Protein AF-0000000065898688 (afdb_homodimer)

Secondary structure (DSSP, 8-state):
--HHHHHHHHHHHHHHHHHHHHHHHHHHHHH-SSS-HHHHHHHHHHHHHHHHHIIIIIIISTT-HHHIIIIIIIIIHHHS-SHHHHHHHHHHHHTT-HHHHHHHHHHHHHHHHHHHHHHHHHHHHH-/--HHHHHHHHHHHHHHHHHHHHHHHHHHHHH-SSS-HHHHHHHHHHHHHHHHHIIIIIIISTT-HHHIIIIIIIIIHHHS-SHHHHHHHHHHHHTT-HHHHHHHHHHHHHHHHHHHHHHHHHHHHH-

Foldseek 3Di:
DDPLLVVLLAQLQVQQQVLLVVQQVVQCVVVHVPASRSQLVQLQVLLLVLLLCCCCQVPPVVNPSSCCSNHNNRNSVNNHDDVVLVVRLVVCCVVVNVVSSVVSVCCSVVSSVVSSVCSNVVNVVVD/DDPLLVVLLAQLQVQQQVLLVVQQVVQCVVVHDPASRSQLVQLQVLLLVLLQCCCCQVPPVVNPSSCCSNHNNRNSVNNHDDVVLVVRLVVCCVVVNVVSSVVSVCCSVVSSVVSSVCSNVVNVVVD

Sequence (254 aa):
MSVPHLVYVALGGALGAVSRYLIVAWVSNVAGAKFPWGTLAVNLLGSFLLGTAFVYVVEKLHGQPELRSLIMVGFLGALTTFSTFSLEAWSLMQSDQLLQGLAYILMSVILCLFAVSAGIALTRLILMSVPHLVYVALGGALGAVSRYLIVAWVSNVAGAKFPWGTLAVNLLGSFLLGTAFVYVVEKLHGQPELRSLIMVGFLGALTTFSTFSLEAWSLMQSDQLLQGLAYILMSVILCLFAVSAGIALTRLIL

Structure (mmCIF, N/CA/C/O backbone):
data_AF-0000000065898688-model_v1
#
loop_
_entity.id
_entity.type
_entity.pdbx_description
1 polymer 'Fluoride-specific ion channel FluC'
#
loop_
_atom_site.group_PDB
_atom_site.id
_atom_site.type_symbol
_atom_site.label_atom_id
_atom_site.label_alt_id
_atom_site.label_comp_id
_atom_site.label_asym_id
_atom_site.label_entity_id
_atom_site.label_seq_id
_atom_site.pdbx_PDB_ins_code
_atom_site.Cartn_x
_atom_site.Cartn_y
_atom_site.Cartn_z
_atom_site.occupancy
_atom_site.B_iso_or_equiv
_atom_site.auth_seq_id
_atom_site.auth_comp_id
_atom_site.auth_asym_id
_atom_site.auth_atom_id
_atom_site.pdbx_PDB_model_num
ATOM 1 N N . MET A 1 1 ? 14.711 8.953 16.094 1 57.38 1 MET A N 1
ATOM 2 C CA . MET A 1 1 ? 13.43 8.289 16.266 1 57.38 1 MET A CA 1
ATOM 3 C C . MET A 1 1 ? 13.445 7.398 17.516 1 57.38 1 MET A C 1
ATOM 5 O O . MET A 1 1 ? 14.359 6.594 17.688 1 57.38 1 MET A O 1
ATOM 9 N N . SER A 1 2 ? 12.578 7.633 18.547 1 68.31 2 SER A N 1
ATOM 10 C CA . SER A 1 2 ? 12.688 6.926 19.812 1 68.31 2 SER A CA 1
ATOM 11 C C . SER A 1 2 ? 12.023 5.555 19.734 1 68.31 2 SER A C 1
ATOM 13 O O . SER A 1 2 ? 11.18 5.316 18.875 1 68.31 2 SER A O 1
ATOM 15 N N . VAL A 1 3 ? 12.484 4.566 20.391 1 71.12 3 VAL A N 1
ATOM 16 C CA . VAL A 1 3 ? 12.078 3.176 20.562 1 71.12 3 VAL A CA 1
ATOM 17 C C . VAL A 1 3 ? 10.555 3.098 20.688 1 71.12 3 VAL A C 1
ATOM 19 O O . VAL A 1 3 ? 9.914 2.258 20.062 1 71.12 3 VAL A O 1
ATOM 22 N N . PRO A 1 4 ? 10.031 4.039 21.266 1 80.75 4 PRO A N 1
ATOM 23 C CA . PRO A 1 4 ? 8.586 3.939 21.422 1 80.75 4 PRO A CA 1
ATOM 24 C C . PRO A 1 4 ? 7.828 4.133 20.109 1 80.75 4 PRO A C 1
ATOM 26 O O . PRO A 1 4 ? 6.816 3.467 19.875 1 80.75 4 PRO A O 1
ATOM 29 N N . HIS A 1 5 ? 8.344 4.812 19.203 1 87.31 5 HIS A N 1
ATOM 30 C CA . HIS A 1 5 ? 7.68 5.07 17.938 1 87.31 5 HIS A CA 1
ATOM 31 C C . HIS A 1 5 ? 7.652 3.816 17.062 1 87.31 5 HIS A C 1
ATOM 33 O O . HIS A 1 5 ? 6.633 3.502 16.453 1 87.31 5 HIS A O 1
ATOM 39 N N . LEU A 1 6 ? 8.672 3.08 17.172 1 94 6 LEU A N 1
ATOM 40 C CA . LEU A 1 6 ? 8.781 1.868 16.375 1 94 6 LEU A CA 1
ATOM 41 C C . LEU A 1 6 ? 7.793 0.81 16.844 1 94 6 LEU A C 1
ATOM 43 O O . LEU A 1 6 ? 7.27 0.034 16.047 1 94 6 LEU A O 1
ATOM 47 N N . VAL A 1 7 ? 7.543 0.863 18.125 1 96.19 7 VAL A N 1
ATOM 48 C CA . VAL A 1 7 ? 6.594 -0.094 18.672 1 96.19 7 VAL A CA 1
ATOM 49 C C . VAL A 1 7 ? 5.184 0.246 18.203 1 96.19 7 VAL A C 1
ATOM 51 O O . VAL A 1 7 ? 4.398 -0.649 17.875 1 96.19 7 VAL A O 1
ATOM 54 N N . TYR A 1 8 ? 4.844 1.453 18.188 1 96.12 8 TYR A N 1
ATOM 55 C CA . TYR A 1 8 ? 3.537 1.892 17.719 1 96.12 8 TYR A CA 1
ATOM 56 C C . TYR A 1 8 ? 3.369 1.582 16.234 1 96.12 8 TYR A C 1
ATOM 58 O O . TYR A 1 8 ? 2.307 1.13 15.805 1 96.12 8 TYR A O 1
ATOM 66 N N . VAL A 1 9 ? 4.406 1.795 15.453 1 97.81 9 VAL A N 1
ATOM 67 C CA . VAL A 1 9 ? 4.383 1.492 14.023 1 97.81 9 VAL A CA 1
ATOM 68 C C . VAL A 1 9 ? 4.195 -0.009 13.82 1 97.81 9 VAL A C 1
ATOM 70 O O . VAL A 1 9 ? 3.4 -0.432 12.977 1 97.81 9 VAL A O 1
ATOM 73 N N . ALA A 1 10 ? 4.918 -0.747 14.656 1 98.5 10 ALA A N 1
ATOM 74 C CA . ALA A 1 10 ? 4.852 -2.201 14.547 1 98.5 10 ALA A CA 1
ATOM 75 C C . ALA A 1 10 ? 3.457 -2.713 14.898 1 98.5 10 ALA A C 1
ATOM 77 O O . ALA A 1 10 ? 2.912 -3.574 14.203 1 98.5 10 ALA A O 1
ATOM 78 N N . LEU A 1 11 ? 2.932 -2.242 15.961 1 98.12 11 LEU A N 1
ATOM 79 C CA . LEU A 1 11 ? 1.598 -2.646 16.391 1 98.12 11 LEU A CA 1
ATOM 80 C C . LEU A 1 11 ? 0.549 -2.248 15.359 1 98.12 11 LEU A C 1
ATOM 82 O O . LEU A 1 11 ? -0.325 -3.047 15.016 1 98.12 11 LEU A O 1
ATOM 86 N N . GLY A 1 12 ? 0.611 -1.042 14.93 1 98.5 12 GLY A N 1
ATOM 87 C CA . GLY A 1 12 ? -0.279 -0.597 13.867 1 98.5 12 GLY A CA 1
ATOM 88 C C . GLY A 1 12 ? -0.148 -1.415 12.594 1 98.5 12 GLY A C 1
ATOM 89 O O . GLY A 1 12 ? -1.152 -1.783 11.984 1 98.5 12 GLY A O 1
ATOM 90 N N . GLY A 1 13 ? 1.111 -1.676 12.227 1 98.81 13 GLY A N 1
ATOM 91 C CA . GLY A 1 13 ? 1.368 -2.486 11.039 1 98.81 13 GLY A CA 1
ATOM 92 C C . GLY A 1 13 ? 0.779 -3.881 11.141 1 98.81 13 GLY A C 1
ATOM 93 O O . GLY A 1 13 ? 0.201 -4.383 10.172 1 98.81 13 GLY A O 1
ATOM 94 N N . ALA A 1 14 ? 0.93 -4.473 12.266 1 98.75 14 ALA A N 1
ATOM 95 C CA . ALA A 1 14 ? 0.371 -5.805 12.492 1 98.75 14 ALA A CA 1
ATOM 96 C C . ALA A 1 14 ? -1.149 -5.789 12.359 1 98.75 14 ALA A C 1
ATOM 98 O O . ALA A 1 14 ? -1.725 -6.629 11.664 1 98.75 14 ALA A O 1
ATOM 99 N N . LEU A 1 15 ? -1.767 -4.895 12.984 1 98.75 15 LEU A N 1
ATOM 100 C CA . LEU A 1 15 ? -3.221 -4.789 12.953 1 98.75 15 LEU A CA 1
ATOM 101 C C . LEU A 1 15 ? -3.715 -4.438 11.555 1 98.75 15 LEU A C 1
ATOM 103 O O . LEU A 1 15 ? -4.738 -4.957 11.109 1 98.75 15 LEU A O 1
ATOM 107 N N . GLY A 1 16 ? -3.008 -3.539 10.906 1 98.88 16 GLY A N 1
ATOM 108 C CA . GLY A 1 16 ? -3.359 -3.176 9.539 1 98.88 16 GLY A CA 1
ATOM 109 C C . GLY A 1 16 ? -3.268 -4.336 8.57 1 98.88 16 GLY A C 1
ATOM 110 O O . GLY A 1 16 ? -4.176 -4.555 7.766 1 98.88 16 GLY A O 1
ATOM 111 N N . ALA A 1 17 ? -2.217 -5.078 8.695 1 98.81 17 ALA A N 1
ATOM 112 C CA . ALA A 1 17 ? -2.008 -6.223 7.816 1 98.81 17 ALA A CA 1
ATOM 113 C C . ALA A 1 17 ? -3.082 -7.285 8.031 1 98.81 17 ALA A C 1
ATOM 115 O O . ALA A 1 17 ? -3.588 -7.871 7.074 1 98.81 17 ALA A O 1
ATOM 116 N N . VAL A 1 18 ? -3.406 -7.551 9.258 1 98.69 18 VAL A N 1
ATOM 117 C CA . VAL A 1 18 ? -4.43 -8.547 9.57 1 98.69 18 VAL A CA 1
ATOM 118 C C . VAL A 1 18 ? -5.789 -8.062 9.062 1 98.69 18 VAL A C 1
ATOM 120 O O . VAL A 1 18 ? -6.559 -8.844 8.5 1 98.69 18 VAL A O 1
ATOM 123 N N . SER A 1 19 ? -6.129 -6.836 9.281 1 98.88 19 SER A N 1
ATOM 124 C CA . SER A 1 19 ? -7.375 -6.27 8.766 1 98.88 19 SER A CA 1
ATOM 125 C C . SER A 1 19 ? -7.449 -6.379 7.25 1 98.88 19 SER A C 1
ATOM 127 O O . SER A 1 19 ? -8.492 -6.742 6.699 1 98.88 19 SER A O 1
ATOM 129 N N . ARG A 1 20 ? -6.348 -5.98 6.574 1 98.81 20 ARG A N 1
ATOM 130 C CA . ARG A 1 20 ? -6.312 -6.117 5.125 1 98.81 20 ARG A CA 1
ATOM 131 C C . ARG A 1 20 ? -6.609 -7.551 4.703 1 98.81 20 ARG A C 1
ATOM 133 O O . ARG A 1 20 ? -7.426 -7.785 3.807 1 98.81 20 ARG A O 1
ATOM 140 N N . TYR A 1 21 ? -5.957 -8.461 5.348 1 98 21 TYR A N 1
ATOM 141 C CA . TYR A 1 21 ? -6.117 -9.875 5.02 1 98 21 TYR A CA 1
ATOM 142 C C . TYR A 1 21 ? -7.574 -10.297 5.137 1 98 21 TYR A C 1
ATOM 144 O O . TYR A 1 21 ? -8.109 -10.945 4.234 1 98 21 TYR A O 1
ATOM 152 N N . LEU A 1 22 ? -8.18 -9.953 6.207 1 98.06 22 LEU A N 1
ATOM 153 C CA . LEU A 1 22 ? -9.547 -10.359 6.488 1 98.06 22 LEU A CA 1
ATOM 154 C C . LEU A 1 22 ? -10.531 -9.664 5.551 1 98.06 22 LEU A C 1
ATOM 156 O O . LEU A 1 22 ? -11.477 -10.281 5.062 1 98.06 22 LEU A O 1
ATOM 160 N N . ILE A 1 23 ? -10.383 -8.406 5.266 1 98.56 23 ILE A N 1
ATOM 161 C CA . ILE A 1 23 ? -11.289 -7.652 4.398 1 98.56 23 ILE A CA 1
ATOM 162 C C . ILE A 1 23 ? -11.156 -8.148 2.961 1 98.56 23 ILE A C 1
ATOM 164 O O . ILE A 1 23 ? -12.156 -8.336 2.27 1 98.56 23 ILE A O 1
ATOM 168 N N . VAL A 1 24 ? -9.883 -8.305 2.514 1 97.94 24 VAL A N 1
ATOM 169 C CA . VAL A 1 24 ? -9.672 -8.789 1.153 1 97.94 24 VAL A CA 1
ATOM 170 C C . VAL A 1 24 ? -10.328 -10.156 0.983 1 97.94 24 VAL A C 1
ATOM 172 O O . VAL A 1 24 ? -10.992 -10.414 -0.025 1 97.94 24 VAL A O 1
ATOM 175 N N . ALA A 1 25 ? -10.148 -11.031 1.992 1 96.38 25 ALA A N 1
ATOM 176 C CA . ALA A 1 25 ? -10.758 -12.359 1.938 1 96.38 25 ALA A CA 1
ATOM 177 C C . ALA A 1 25 ? -12.281 -12.258 1.884 1 96.38 25 ALA A C 1
ATOM 179 O O . ALA A 1 25 ? -12.922 -12.953 1.092 1 96.38 25 ALA A O 1
ATOM 180 N N . TRP A 1 26 ? -12.812 -11.422 2.74 1 97.94 26 TRP A N 1
ATOM 181 C CA . TRP A 1 26 ? -14.266 -11.266 2.818 1 97.94 26 TRP A CA 1
ATOM 182 C C . TRP A 1 26 ? -14.82 -10.703 1.516 1 97.94 26 TRP A C 1
ATOM 184 O O . TRP A 1 26 ? -15.797 -11.227 0.972 1 97.94 26 TRP A O 1
ATOM 194 N N . VAL A 1 27 ? -14.281 -9.695 0.954 1 98.12 27 VAL A N 1
ATOM 195 C CA . VAL A 1 27 ? -14.766 -9.023 -0.249 1 98.12 27 VAL A CA 1
ATOM 196 C C . VAL A 1 27 ? -14.609 -9.953 -1.454 1 98.12 27 VAL A C 1
ATOM 198 O O . VAL A 1 27 ? -15.492 -10.016 -2.316 1 98.12 27 VAL A O 1
ATOM 201 N N . SER A 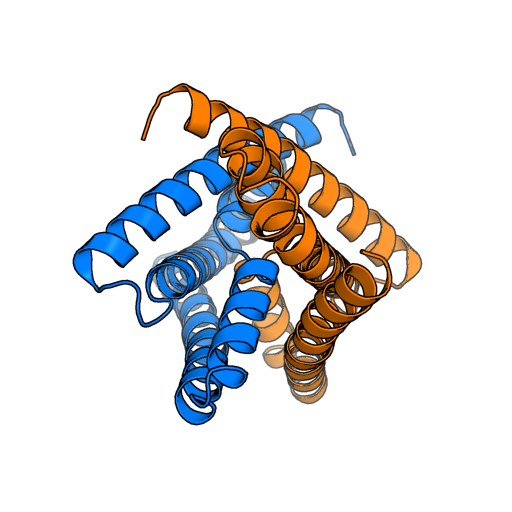1 28 ? -13.453 -10.602 -1.486 1 96.81 28 SER A N 1
ATOM 202 C CA . SER A 1 28 ? -13.234 -11.531 -2.59 1 96.81 28 SER A CA 1
ATOM 203 C C . SER A 1 28 ? -14.266 -12.664 -2.57 1 96.81 28 SER A C 1
ATOM 205 O O . SER A 1 28 ? -14.664 -13.156 -3.623 1 96.81 28 SER A O 1
ATOM 207 N N . ASN A 1 29 ? -14.641 -13.102 -1.367 1 96.31 29 ASN A N 1
ATOM 208 C CA . ASN A 1 29 ? -15.641 -14.156 -1.231 1 96.31 29 ASN A CA 1
ATOM 209 C C . ASN A 1 29 ? -17.016 -13.695 -1.688 1 96.31 29 ASN A C 1
ATOM 211 O O . ASN A 1 29 ? -17.781 -14.469 -2.26 1 96.31 29 ASN A O 1
ATOM 215 N N . VAL A 1 30 ? -17.375 -12.484 -1.455 1 97.25 30 VAL A N 1
ATOM 216 C CA . VAL A 1 30 ? -18.703 -11.961 -1.745 1 97.25 30 VAL A CA 1
ATOM 217 C C . VAL A 1 30 ? -18.766 -11.5 -3.197 1 97.25 30 VAL A C 1
ATOM 219 O O . VAL A 1 30 ? -19.766 -11.734 -3.885 1 97.25 30 VAL A O 1
ATOM 222 N N . ALA A 1 31 ? -17.75 -10.875 -3.746 1 96.31 31 ALA A N 1
ATOM 223 C CA . ALA A 1 31 ? -17.781 -10.227 -5.055 1 96.31 31 ALA A CA 1
ATOM 224 C C . ALA A 1 31 ? -17.125 -11.109 -6.117 1 96.31 31 ALA A C 1
ATOM 226 O O . ALA A 1 31 ? -17.297 -10.867 -7.316 1 96.31 31 ALA A O 1
ATOM 227 N N . GLY A 1 32 ? -16.406 -12.133 -5.648 1 91.44 32 GLY A N 1
ATOM 228 C CA . GLY A 1 32 ? -15.719 -13.016 -6.574 1 91.44 32 GLY A CA 1
ATOM 229 C C . GLY A 1 32 ? -14.234 -12.711 -6.695 1 91.44 32 GLY A C 1
ATOM 230 O O . GLY A 1 32 ? -13.781 -11.656 -6.262 1 91.44 32 GLY A O 1
ATOM 231 N N . ALA A 1 33 ? -13.508 -13.648 -7.406 1 88.38 33 ALA A N 1
ATOM 232 C CA . ALA A 1 33 ? -12.055 -13.555 -7.414 1 88.38 33 ALA A CA 1
ATOM 233 C C . ALA A 1 33 ? -11.531 -13.258 -8.82 1 88.38 33 ALA A C 1
ATOM 235 O O . ALA A 1 33 ? -10.32 -13.133 -9.023 1 88.38 33 ALA A O 1
ATOM 236 N N . LYS A 1 34 ? -12.422 -13.062 -9.75 1 90.94 34 LYS A N 1
ATOM 237 C CA . LYS A 1 34 ? -12 -12.805 -11.125 1 90.94 34 LYS A CA 1
ATOM 238 C C . LYS A 1 34 ? -11.422 -11.406 -11.266 1 90.94 34 LYS A C 1
ATOM 240 O O . LYS A 1 34 ? -10.586 -11.156 -12.141 1 90.94 34 LYS A O 1
ATOM 245 N N . PHE A 1 35 ? -11.938 -10.43 -10.469 1 95.12 35 PHE A N 1
ATOM 246 C CA . PHE A 1 35 ? -11.445 -9.062 -10.383 1 95.12 35 PHE A CA 1
ATOM 247 C C . PHE A 1 35 ? -10.945 -8.758 -8.977 1 95.12 35 PHE A C 1
ATOM 249 O O . PHE A 1 35 ? -11.469 -9.297 -7.996 1 95.12 35 PHE A O 1
ATOM 256 N N . PRO A 1 36 ? -9.883 -7.992 -8.898 1 97.56 36 PRO A N 1
ATOM 257 C CA . PRO A 1 36 ? -9.289 -7.766 -7.582 1 97.56 36 PRO A CA 1
ATOM 258 C C . PRO A 1 36 ? -10.094 -6.785 -6.734 1 97.56 36 PRO A C 1
ATOM 260 O O . PRO A 1 36 ? -9.57 -5.746 -6.316 1 97.56 36 PRO A O 1
ATOM 263 N N . TRP A 1 37 ? -11.312 -7.16 -6.395 1 98.06 37 TRP A N 1
ATOM 264 C CA . TRP A 1 37 ? -12.211 -6.309 -5.617 1 98.06 37 TRP A CA 1
ATOM 265 C C . TRP A 1 37 ? -11.68 -6.113 -4.199 1 98.06 37 TRP A C 1
ATOM 267 O O . TRP A 1 37 ? -11.906 -5.066 -3.588 1 98.06 37 TRP A O 1
ATOM 277 N N . GLY A 1 38 ? -11.062 -7.148 -3.666 1 98.44 38 GLY A N 1
ATOM 278 C CA . GLY A 1 38 ? -10.555 -7.086 -2.305 1 98.44 38 GLY A CA 1
ATOM 279 C C . GLY A 1 38 ? -9.5 -6.012 -2.105 1 98.44 38 GLY A C 1
ATOM 280 O O . GLY A 1 38 ? -9.648 -5.145 -1.241 1 98.44 38 GLY A O 1
ATOM 281 N N . THR A 1 39 ? -8.531 -6.043 -2.941 1 98.75 39 THR A N 1
ATOM 282 C CA . THR A 1 39 ? -7.449 -5.066 -2.859 1 98.75 39 THR A CA 1
ATOM 283 C C . THR A 1 39 ? -7.973 -3.658 -3.137 1 98.75 39 THR A C 1
ATOM 285 O O . THR A 1 39 ? -7.574 -2.701 -2.473 1 98.75 39 THR A O 1
ATOM 288 N N . LEU A 1 40 ? -8.852 -3.561 -4.117 1 98.69 40 LEU A N 1
ATOM 289 C CA . LEU A 1 40 ? -9.461 -2.268 -4.406 1 98.69 40 LEU A CA 1
ATOM 290 C C . LEU A 1 40 ? -10.195 -1.724 -3.184 1 98.69 40 LEU A C 1
ATOM 292 O O . LEU A 1 40 ? -10.086 -0.537 -2.867 1 98.69 40 LEU A O 1
ATOM 296 N N . ALA A 1 41 ? -10.891 -2.543 -2.525 1 98.81 41 ALA A N 1
ATOM 297 C CA . ALA A 1 41 ? -11.688 -2.135 -1.372 1 98.81 41 ALA A CA 1
ATOM 298 C C . ALA A 1 41 ? -10.797 -1.62 -0.244 1 98.81 41 ALA A C 1
ATOM 300 O O . ALA A 1 41 ? -11.078 -0.574 0.347 1 98.81 41 ALA A O 1
ATOM 301 N N . VAL A 1 42 ? -9.734 -2.301 0.091 1 98.88 42 VAL A N 1
ATOM 302 C CA . VAL A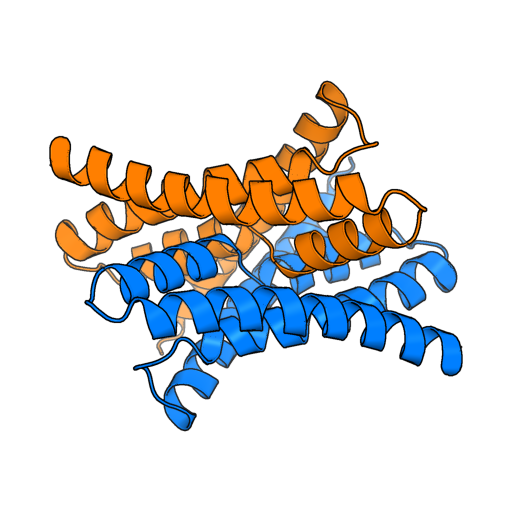 1 42 ? -8.906 -1.9 1.222 1 98.88 42 VAL A CA 1
ATOM 303 C C . VAL A 1 42 ? -8.117 -0.64 0.866 1 98.88 42 VAL A C 1
ATOM 305 O O . VAL A 1 42 ? -7.883 0.214 1.724 1 98.88 42 VAL A O 1
ATOM 308 N N . ASN A 1 43 ? -7.684 -0.543 -0.372 1 98.94 43 ASN A N 1
ATOM 309 C CA . ASN A 1 43 ? -6.988 0.668 -0.794 1 98.94 43 ASN A CA 1
ATOM 310 C C . ASN A 1 43 ? -7.91 1.882 -0.771 1 98.94 43 ASN A C 1
ATOM 312 O O . ASN A 1 43 ? -7.504 2.969 -0.358 1 98.94 43 ASN A O 1
ATOM 316 N N . LEU A 1 44 ? -9.117 1.641 -1.196 1 98.88 44 LEU A N 1
ATOM 317 C CA . LEU A 1 44 ? -10.109 2.707 -1.182 1 98.88 44 LEU A CA 1
ATOM 318 C C . LEU A 1 44 ? -10.445 3.119 0.248 1 98.88 44 LEU A C 1
ATOM 320 O O . LEU A 1 44 ? -10.438 4.309 0.573 1 98.88 44 LEU A O 1
ATOM 324 N N . LEU A 1 45 ? -10.773 2.205 1.051 1 98.88 45 LEU A N 1
ATOM 325 C CA . LEU A 1 45 ? -11.109 2.445 2.449 1 98.88 45 LEU A CA 1
ATOM 326 C C . LEU A 1 45 ? -9.945 3.123 3.176 1 98.88 45 LEU A C 1
ATOM 328 O O . LEU A 1 45 ? -10.148 4.102 3.898 1 98.88 45 LEU A O 1
ATOM 332 N N . GLY A 1 46 ? -8.773 2.553 3.033 1 98.88 46 GLY A N 1
ATOM 333 C CA . GLY A 1 46 ? -7.59 3.109 3.672 1 98.88 46 GLY A CA 1
ATOM 334 C C . GLY A 1 46 ? -7.281 4.527 3.227 1 98.88 46 GLY A C 1
ATOM 335 O O . GLY A 1 46 ? -6.863 5.359 4.031 1 98.88 46 GLY A O 1
ATOM 336 N N . SER A 1 47 ? -7.449 4.832 1.974 1 98.94 47 SER A N 1
ATOM 337 C CA . SER A 1 47 ? -7.211 6.18 1.461 1 98.94 47 SER A CA 1
ATOM 338 C C . SER A 1 47 ? -8.195 7.18 2.051 1 98.94 47 SER A C 1
ATOM 340 O O . SER A 1 47 ? -7.812 8.289 2.434 1 98.94 47 SER A O 1
ATOM 342 N N . PHE A 1 48 ? -9.461 6.777 2.125 1 98.88 48 PHE A N 1
ATOM 343 C CA . PHE A 1 48 ? -10.461 7.633 2.748 1 98.88 48 PHE A CA 1
ATOM 344 C C . PHE A 1 48 ? -10.117 7.906 4.203 1 98.88 48 PHE A C 1
ATOM 346 O O . PHE A 1 48 ? -10.133 9.055 4.648 1 98.88 48 PHE A O 1
ATOM 353 N N . LEU A 1 49 ? -9.82 6.891 4.922 1 98.62 49 LEU A N 1
ATOM 354 C CA . LEU A 1 49 ? -9.539 7 6.348 1 98.62 49 LEU A CA 1
ATOM 355 C C . LEU A 1 49 ? -8.266 7.801 6.594 1 98.62 49 LEU A C 1
ATOM 357 O O . LEU A 1 49 ? -8.156 8.523 7.59 1 98.62 49 LEU A O 1
ATOM 361 N N . LEU A 1 50 ? -7.258 7.621 5.711 1 97.94 50 LEU A N 1
ATOM 362 C CA . LEU A 1 50 ? -6.035 8.398 5.879 1 97.94 50 LEU A CA 1
ATOM 363 C C . LEU A 1 50 ? -6.297 9.883 5.656 1 97.94 50 LEU A C 1
ATOM 365 O O . LEU A 1 50 ? -5.723 10.727 6.348 1 97.94 50 LEU A O 1
ATOM 369 N N . GLY A 1 51 ? -7.121 10.188 4.59 1 97.69 51 GLY A N 1
ATOM 370 C CA . GLY A 1 51 ? -7.523 11.57 4.426 1 97.69 51 GLY A CA 1
ATOM 371 C C . GLY A 1 51 ? -8.188 12.156 5.664 1 97.69 51 GLY A C 1
ATOM 372 O O . GLY A 1 51 ? -7.887 13.281 6.059 1 97.69 51 GLY A O 1
ATOM 373 N N . THR A 1 52 ? -9.07 11.391 6.289 1 96.88 52 THR A N 1
ATOM 374 C CA . THR A 1 52 ? -9.742 1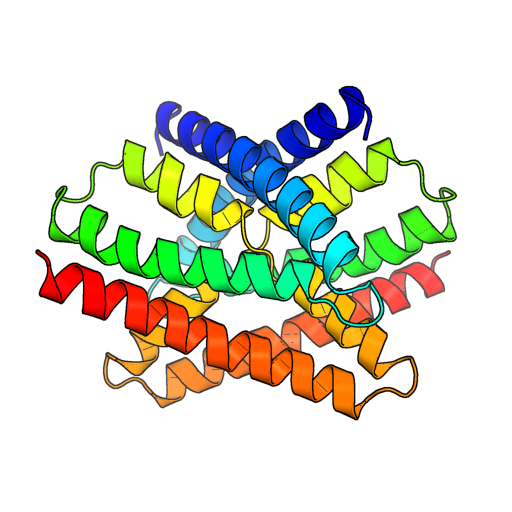1.789 7.523 1 96.88 52 THR A CA 1
ATOM 375 C C . THR A 1 52 ? -8.734 11.977 8.648 1 96.88 52 THR A C 1
ATOM 377 O O . THR A 1 52 ? -8.758 12.992 9.352 1 96.88 52 THR A O 1
ATOM 380 N N . ALA A 1 53 ? -7.863 11.016 8.828 1 95.38 53 ALA A N 1
ATOM 381 C CA . ALA A 1 53 ? -6.859 11.055 9.883 1 95.38 53 ALA A CA 1
ATOM 382 C C . ALA A 1 53 ? -5.895 12.219 9.688 1 95.38 53 ALA A C 1
ATOM 384 O O . ALA A 1 53 ? -5.43 12.82 10.656 1 95.38 53 ALA A O 1
ATOM 385 N N . PHE A 1 54 ? -5.562 12.445 8.43 1 92.75 54 PHE A N 1
ATOM 386 C CA . PHE A 1 54 ? -4.668 13.547 8.094 1 92.75 54 PHE A CA 1
ATOM 387 C C . PHE A 1 54 ? -5.195 14.867 8.656 1 92.75 54 PHE A C 1
ATOM 389 O O . PHE A 1 54 ? -4.461 15.602 9.32 1 92.75 54 PHE A O 1
ATOM 396 N N . VAL A 1 55 ? -6.449 15.109 8.422 1 91.88 55 VAL A N 1
ATOM 397 C CA . VAL A 1 55 ? -7.043 16.344 8.914 1 91.88 55 VAL A CA 1
ATOM 398 C C . VAL A 1 55 ? -7.176 16.297 10.43 1 91.88 55 VAL A C 1
ATOM 400 O O . VAL A 1 55 ? -6.793 17.234 11.125 1 91.88 55 VAL A O 1
ATOM 403 N N . TYR A 1 56 ? -7.633 15.203 10.961 1 88.69 56 TYR A N 1
ATOM 404 C CA . TYR A 1 56 ? -7.93 15.078 12.383 1 88.69 56 TYR A CA 1
ATOM 405 C C . TYR A 1 56 ? -6.648 15.109 13.203 1 88.69 56 TYR A C 1
ATOM 407 O O . TYR A 1 56 ? -6.574 15.797 14.227 1 88.69 56 TYR A O 1
ATOM 415 N N . VAL A 1 57 ? -5.648 14.414 12.805 1 81.75 57 VAL A N 1
ATOM 416 C CA . VAL A 1 57 ? -4.422 14.266 13.586 1 81.75 57 VAL A CA 1
ATOM 417 C C . VAL A 1 57 ? -3.551 15.508 13.414 1 81.75 57 VAL A C 1
ATOM 419 O O . VAL A 1 57 ? -2.994 16.031 14.383 1 81.75 57 VAL A O 1
ATOM 422 N N . VAL A 1 58 ? -3.43 15.977 12.195 1 73.19 58 VAL A N 1
ATOM 423 C CA . VAL A 1 58 ? -2.516 17.078 11.898 1 73.19 58 VAL A CA 1
ATOM 424 C C . VAL A 1 58 ? -3.154 18.406 12.305 1 73.19 58 VAL A C 1
ATOM 426 O O . VAL A 1 58 ? -2.512 19.234 12.945 1 73.19 58 VAL A O 1
ATOM 429 N N . GLU A 1 59 ? -4.402 18.5 12.078 1 74.88 59 GLU A N 1
ATOM 430 C CA . GLU A 1 59 ? -5.023 19.797 12.305 1 74.88 59 GLU A CA 1
ATOM 431 C C . GLU A 1 59 ? -5.617 19.891 13.711 1 74.88 59 GLU A C 1
ATOM 433 O O . GLU A 1 59 ? -5.598 20.953 14.328 1 74.88 59 GLU A O 1
ATOM 438 N N . LYS A 1 60 ? -6.078 18.766 14.242 1 72.88 60 LYS A N 1
ATOM 439 C CA . LYS A 1 60 ? -6.816 18.891 15.5 1 72.88 60 LYS A CA 1
ATOM 440 C C . LYS A 1 60 ? -5.969 18.453 16.688 1 72.88 60 LYS A C 1
ATOM 442 O O . LYS A 1 60 ? -5.973 19.094 17.734 1 72.88 60 LYS A O 1
ATOM 447 N N . LEU A 1 61 ? -5.285 17.328 16.562 1 70.81 61 LEU A N 1
ATOM 448 C CA . LEU A 1 61 ? -4.598 16.766 17.719 1 70.81 61 LEU A CA 1
ATOM 449 C C . LEU A 1 61 ? -3.148 17.25 17.766 1 70.81 61 LEU A C 1
ATOM 451 O O . LEU A 1 61 ? -2.357 16.75 18.578 1 70.81 61 LEU A O 1
ATOM 455 N N . HIS A 1 62 ? -2.893 18.234 17.156 1 67 62 HIS A N 1
ATOM 456 C CA . HIS A 1 62 ? -1.579 18.859 17.094 1 67 62 HIS A CA 1
ATOM 457 C C . HIS A 1 62 ? -0.489 17.844 16.812 1 67 62 HIS A C 1
ATOM 459 O O . HIS A 1 62 ? 0.625 17.953 17.328 1 67 62 HIS A O 1
ATOM 465 N N . GLY A 1 63 ? -0.827 16.812 16.188 1 61.72 63 GLY A N 1
ATOM 466 C CA . GLY A 1 63 ? 0.159 15.922 15.602 1 61.72 63 GLY A CA 1
ATOM 467 C C . GLY A 1 63 ? 0.737 14.938 16.594 1 61.72 63 GLY A C 1
ATOM 468 O O . GLY A 1 63 ? 1.935 14.648 16.562 1 61.72 63 GLY A O 1
ATOM 469 N N . GLN A 1 64 ? -0.156 14.461 17.703 1 79.62 64 GLN A N 1
ATOM 470 C CA . GLN A 1 64 ? 0.427 13.531 18.656 1 79.62 64 GLN A CA 1
ATOM 471 C C . GLN A 1 64 ? 1.237 12.445 17.953 1 79.62 64 GLN A C 1
ATOM 473 O O . GLN A 1 64 ? 0.685 11.641 17.203 1 79.62 64 GLN A O 1
ATOM 478 N N . PRO A 1 65 ? 2.449 12.391 18.156 1 82.5 65 PRO A N 1
ATOM 479 C CA . PRO A 1 65 ? 3.365 11.539 17.391 1 82.5 65 PRO A CA 1
ATOM 480 C C . PRO A 1 65 ? 3.021 10.055 17.516 1 82.5 65 PRO A C 1
ATOM 482 O O . PRO A 1 65 ? 3.184 9.305 16.547 1 82.5 65 PRO A O 1
ATOM 485 N N . GLU A 1 66 ? 2.535 9.648 18.656 1 83.19 66 GLU A N 1
ATOM 486 C CA . GLU A 1 66 ? 2.209 8.242 18.875 1 83.19 66 GLU A CA 1
ATOM 487 C C . GLU A 1 66 ? 1.011 7.82 18.031 1 83.19 66 G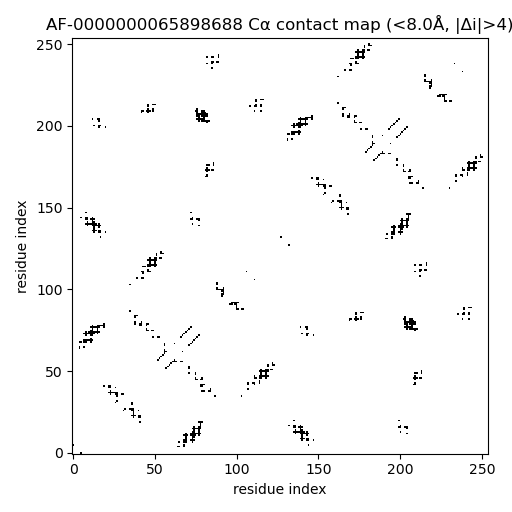LU A C 1
ATOM 489 O O . GLU A 1 66 ? 1.009 6.734 17.438 1 83.19 66 GLU A O 1
ATOM 494 N N . LEU A 1 67 ? 0.032 8.695 17.984 1 86.06 67 LEU A N 1
ATOM 495 C CA . LEU A 1 67 ? -1.158 8.391 17.188 1 86.06 67 LEU A CA 1
ATOM 496 C C . LEU A 1 67 ? -0.833 8.375 15.703 1 86.06 67 LEU A C 1
ATOM 498 O O . LEU A 1 67 ? -1.355 7.547 14.961 1 86.06 67 LEU A O 1
ATOM 502 N N . ARG A 1 68 ? -0.049 9.258 15.266 1 91.38 68 ARG A N 1
ATOM 503 C CA . ARG A 1 68 ? 0.386 9.281 13.875 1 91.38 68 ARG A CA 1
ATOM 504 C C . ARG A 1 68 ? 1.117 7.996 13.5 1 91.38 68 ARG A C 1
ATOM 506 O O . ARG A 1 68 ? 0.835 7.391 12.469 1 91.38 68 ARG A O 1
ATOM 513 N N . SER A 1 69 ? 1.998 7.633 14.422 1 92.62 69 SER A N 1
ATOM 514 C CA . SER A 1 69 ? 2.809 6.445 14.18 1 92.62 69 SER A CA 1
ATOM 515 C C . SER A 1 69 ? 1.952 5.184 14.172 1 92.62 69 SER A C 1
ATOM 517 O O . SER A 1 69 ? 2.166 4.285 13.359 1 92.62 69 SER A O 1
ATOM 519 N N . LEU A 1 70 ? 1.004 5.117 15.055 1 94.5 70 LEU A N 1
ATOM 520 C CA . LEU A 1 70 ? 0.178 3.924 15.211 1 94.5 70 LEU A CA 1
ATOM 521 C C . LEU A 1 70 ? -0.879 3.846 14.117 1 94.5 70 LEU A C 1
ATOM 523 O O . LEU A 1 70 ? -1.021 2.812 13.453 1 94.5 70 LEU A O 1
ATOM 527 N N . ILE A 1 71 ? -1.587 4.973 13.914 1 95.5 71 ILE A N 1
ATOM 528 C CA . ILE A 1 71 ? -2.785 4.938 13.078 1 95.5 71 ILE A CA 1
ATOM 529 C C . ILE A 1 71 ? -2.41 5.211 11.625 1 95.5 71 ILE A C 1
ATOM 531 O O . ILE A 1 71 ? -2.713 4.406 10.734 1 95.5 71 ILE A O 1
ATOM 535 N N . MET A 1 72 ? -1.726 6.27 11.328 1 95.5 72 MET A N 1
ATOM 536 C CA . MET A 1 72 ? -1.491 6.703 9.953 1 95.5 72 MET A CA 1
ATOM 537 C C . MET A 1 72 ? -0.346 5.918 9.328 1 95.5 72 MET A C 1
ATOM 539 O O . MET A 1 72 ? -0.517 5.301 8.273 1 95.5 72 MET A O 1
ATOM 543 N N . VAL A 1 73 ? 0.765 5.82 10.031 1 95.38 73 VAL A N 1
ATOM 544 C CA . VAL A 1 73 ? 1.955 5.188 9.469 1 95.38 73 VAL A CA 1
ATOM 545 C C . VAL A 1 73 ? 1.809 3.67 9.523 1 95.38 73 VAL A C 1
ATOM 547 O O . VAL A 1 73 ? 2.031 2.982 8.523 1 95.38 73 VAL A O 1
ATOM 550 N N . GLY A 1 74 ? 1.443 3.213 10.719 1 97.88 74 GLY A N 1
ATOM 551 C CA . GLY A 1 74 ? 1.361 1.773 10.898 1 97.88 74 GLY A CA 1
ATOM 552 C C . GLY A 1 74 ? 0.088 1.172 10.336 1 97.88 74 GLY A C 1
ATOM 553 O O . GLY A 1 74 ? 0.125 0.457 9.336 1 97.88 74 GLY A O 1
ATOM 554 N N . PHE A 1 75 ? -1.076 1.479 10.906 1 98.62 75 PHE A N 1
ATOM 555 C CA . PHE A 1 75 ? -2.328 0.787 10.617 1 98.62 75 PHE A CA 1
ATOM 556 C C . PHE A 1 75 ? -2.797 1.078 9.203 1 98.62 75 PHE A C 1
ATOM 558 O O . PHE A 1 75 ? -2.963 0.159 8.391 1 98.62 75 PHE A O 1
ATOM 565 N N . LEU A 1 76 ? -2.961 2.334 8.875 1 98.56 76 LEU A N 1
ATOM 566 C CA . LEU A 1 76 ? -3.525 2.686 7.578 1 98.56 76 LEU A CA 1
ATOM 567 C C . LEU A 1 76 ? -2.523 2.414 6.461 1 98.56 76 LEU A C 1
ATOM 569 O O . LEU A 1 76 ? -2.914 2.049 5.348 1 98.56 76 LEU A O 1
ATOM 573 N N . GLY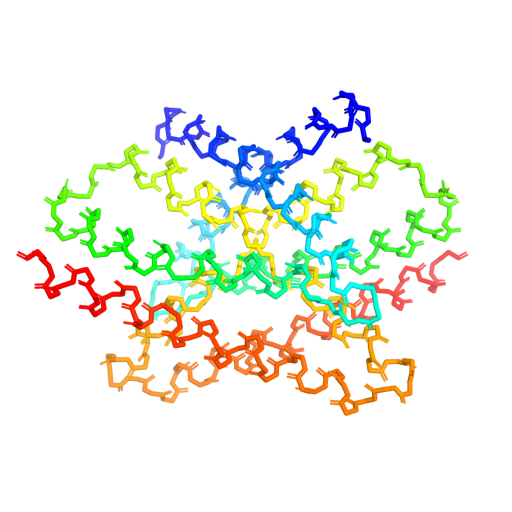 A 1 77 ? -1.248 2.564 6.785 1 98.5 77 GLY A N 1
ATOM 574 C CA . GLY A 1 77 ? -0.229 2.166 5.832 1 98.5 77 GLY A CA 1
ATOM 575 C C . GLY A 1 77 ? -0.265 0.685 5.504 1 98.5 77 GLY A C 1
ATOM 576 O O . GLY A 1 77 ? -0.14 0.298 4.34 1 98.5 77 GLY A O 1
ATOM 577 N N . ALA A 1 78 ? -0.454 -0.095 6.492 1 98.88 78 ALA A N 1
ATOM 578 C CA . ALA A 1 78 ? -0.414 -1.542 6.305 1 98.88 78 ALA A CA 1
ATOM 579 C C . ALA A 1 78 ? -1.763 -2.07 5.82 1 98.88 78 ALA A C 1
ATOM 581 O O . ALA A 1 78 ? -1.854 -3.188 5.312 1 98.88 78 ALA A O 1
ATOM 582 N N . LEU A 1 79 ? -2.787 -1.317 5.988 1 98.88 79 LEU A N 1
ATOM 583 C CA . LEU A 1 79 ? -4.105 -1.684 5.48 1 98.88 79 LEU A CA 1
ATOM 584 C C . LEU A 1 79 ? -4.129 -1.65 3.957 1 98.88 79 LEU A C 1
ATOM 586 O O . LEU A 1 79 ? -4.879 -2.402 3.328 1 98.88 79 LEU A O 1
ATOM 590 N N . THR A 1 80 ? -3.4 -0.792 3.369 1 98.88 80 THR A N 1
ATOM 591 C CA . THR A 1 80 ? -3.361 -0.646 1.918 1 98.88 80 THR A CA 1
ATOM 592 C C . THR A 1 80 ? -2.078 -1.244 1.349 1 98.88 80 THR A C 1
ATOM 594 O O . THR A 1 80 ? -1.138 -1.533 2.094 1 98.88 80 THR A O 1
ATOM 597 N N . THR A 1 81 ? -2.018 -1.48 0.103 1 98.88 81 THR A N 1
ATOM 598 C CA . THR A 1 81 ? -0.849 -2.107 -0.506 1 98.88 81 THR A CA 1
ATOM 599 C C . THR A 1 81 ? -0.725 -1.708 -1.974 1 98.88 81 THR A C 1
ATOM 601 O O . THR A 1 81 ? -1.715 -1.712 -2.709 1 98.88 81 THR A O 1
ATOM 604 N N . PHE A 1 82 ? 0.471 -1.361 -2.346 1 98.88 82 PHE A N 1
ATOM 605 C CA . PHE A 1 82 ? 0.745 -0.979 -3.725 1 98.88 82 PHE A CA 1
ATOM 606 C C . PHE A 1 82 ? 1.335 -2.148 -4.504 1 98.88 82 PHE A C 1
ATOM 608 O O . PHE A 1 82 ? 1.086 -2.293 -5.703 1 98.88 82 PHE A O 1
ATOM 615 N N . SER A 1 83 ? 2.078 -3.018 -3.838 1 98.81 83 SER A N 1
ATOM 616 C CA . SER A 1 83 ? 2.729 -4.141 -4.5 1 98.81 83 SER A CA 1
ATOM 617 C C . SER A 1 83 ? 1.705 -5.152 -5.004 1 98.81 83 SER A C 1
ATOM 619 O O . SER A 1 83 ? 1.803 -5.633 -6.137 1 98.81 83 SER A O 1
ATOM 621 N N . THR A 1 84 ? 0.694 -5.516 -4.129 1 98.62 84 THR A N 1
ATOM 622 C CA . THR A 1 84 ? -0.355 -6.441 -4.547 1 98.62 84 THR A CA 1
ATOM 623 C C . THR A 1 84 ? -1.173 -5.848 -5.691 1 98.62 84 THR A C 1
ATOM 625 O O . THR A 1 84 ? -1.507 -6.547 -6.648 1 98.62 84 THR A O 1
ATOM 628 N N . PHE A 1 85 ? -1.474 -4.562 -5.598 1 98.69 85 PHE A N 1
ATOM 629 C CA . PHE A 1 85 ? -2.139 -3.865 -6.691 1 98.69 85 PHE A CA 1
ATOM 630 C C . PHE A 1 85 ? -1.358 -4.031 -7.992 1 98.69 85 PHE A C 1
ATOM 632 O O . PHE A 1 85 ? -1.936 -4.352 -9.031 1 98.69 85 PHE A O 1
ATOM 639 N N . SER A 1 86 ? -0.061 -3.814 -7.957 1 98.81 86 SER A N 1
ATOM 640 C CA . SER A 1 86 ? 0.788 -3.893 -9.141 1 98.81 86 SER A CA 1
ATOM 641 C C . SER A 1 86 ? 0.815 -5.309 -9.711 1 98.81 86 SER A C 1
ATOM 643 O O . SER A 1 86 ? 0.753 -5.496 -10.922 1 98.81 86 SER A O 1
ATOM 645 N N . LEU A 1 87 ? 0.922 -6.293 -8.828 1 97.88 87 LEU A N 1
ATOM 646 C CA . LEU A 1 87 ? 0.969 -7.68 -9.273 1 97.88 87 LEU A CA 1
ATOM 647 C C . LEU A 1 87 ? -0.35 -8.086 -9.922 1 97.88 87 LEU A C 1
ATOM 649 O O . LEU A 1 87 ? -0.357 -8.758 -10.953 1 97.88 87 LEU A O 1
ATOM 653 N N . GLU A 1 88 ? -1.446 -7.73 -9.266 1 97.88 88 GLU A N 1
ATOM 654 C CA . GLU A 1 88 ? -2.76 -8.07 -9.805 1 97.88 88 GLU A CA 1
ATOM 655 C C . GLU A 1 88 ? -3.004 -7.371 -11.141 1 97.88 88 GLU A C 1
ATOM 657 O O . GLU A 1 88 ? -3.572 -7.961 -12.055 1 97.88 88 GLU A O 1
ATOM 662 N N . ALA A 1 89 ? -2.639 -6.09 -11.211 1 98.06 89 ALA A N 1
ATOM 663 C CA . ALA A 1 89 ? -2.74 -5.371 -12.477 1 98.06 89 ALA A CA 1
ATOM 664 C C . ALA A 1 89 ? -1.923 -6.059 -13.57 1 98.06 89 ALA A C 1
ATOM 666 O O . ALA A 1 89 ? -2.4 -6.242 -14.688 1 98.06 89 ALA A O 1
ATOM 667 N N . TRP A 1 90 ? -0.692 -6.379 -13.219 1 96.88 90 TRP A N 1
ATOM 668 C CA . TRP A 1 90 ? 0.189 -7.094 -14.133 1 96.88 90 TRP A CA 1
ATOM 669 C C . TRP A 1 90 ? -0.451 -8.398 -14.594 1 96.88 90 TRP A C 1
ATOM 671 O O . TRP A 1 90 ? -0.439 -8.719 -15.789 1 96.88 90 TRP A O 1
ATOM 681 N N . SER A 1 91 ? -0.987 -9.172 -13.664 1 96.12 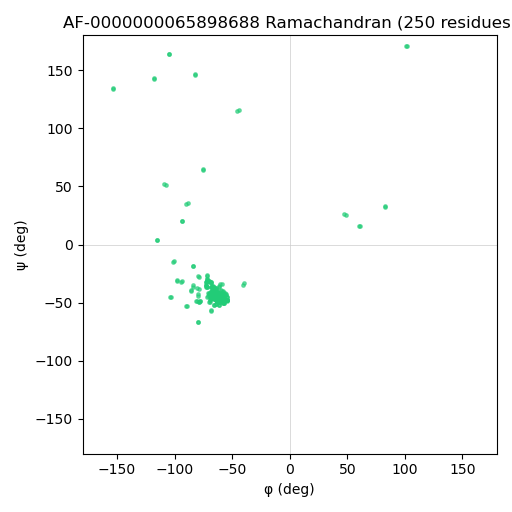91 SER A N 1
ATOM 682 C CA . SER A 1 91 ? -1.59 -10.469 -13.961 1 96.12 91 SER A CA 1
ATOM 683 C C . SER A 1 91 ? -2.783 -10.32 -14.898 1 96.12 91 SER A C 1
ATOM 685 O O . SER A 1 91 ? -2.953 -11.117 -15.82 1 96.12 91 SER A O 1
ATOM 687 N N . LEU A 1 92 ? -3.645 -9.383 -14.617 1 96.12 92 LEU A N 1
ATOM 688 C CA . LEU A 1 92 ? -4.793 -9.125 -15.477 1 96.12 92 LEU A CA 1
ATOM 689 C C . LEU A 1 92 ? -4.348 -8.797 -16.891 1 96.12 92 LEU A C 1
ATOM 691 O O . LEU A 1 92 ? -4.941 -9.273 -17.875 1 96.12 92 LEU A O 1
ATOM 695 N N . MET A 1 93 ? -3.32 -8.039 -17.031 1 94.31 93 MET A N 1
ATOM 696 C CA . MET A 1 93 ? -2.846 -7.602 -18.328 1 94.31 93 MET A CA 1
ATOM 697 C C . MET A 1 93 ? -2.197 -8.758 -19.094 1 94.31 93 MET A C 1
ATOM 699 O O . MET A 1 93 ? -2.236 -8.797 -20.328 1 94.31 93 MET A O 1
ATOM 703 N N . GLN A 1 94 ? -1.611 -9.719 -18.391 1 90.5 94 GLN A N 1
ATOM 704 C CA . GLN A 1 94 ? -0.964 -10.875 -19 1 90.5 94 GLN A CA 1
ATOM 705 C C . GLN A 1 94 ? -1.991 -11.922 -19.422 1 90.5 94 GLN A C 1
ATOM 707 O O . GLN A 1 94 ? -1.747 -12.695 -20.344 1 90.5 94 GLN A O 1
ATOM 712 N N . SER A 1 95 ? -3.107 -11.984 -18.797 1 89.19 95 SER A N 1
ATOM 713 C CA . SER A 1 95 ? -4.133 -12.984 -19.078 1 89.19 95 SER A CA 1
ATOM 714 C C . SER A 1 95 ? -5.098 -12.5 -20.141 1 89.19 95 SER A C 1
ATOM 716 O O . SER A 1 95 ? -6.301 -12.758 -20.078 1 89.19 95 SER A O 1
ATOM 718 N N . ASP A 1 96 ? -4.664 -11.766 -21.109 1 84 96 ASP A N 1
ATOM 719 C CA . ASP A 1 96 ? -5.422 -11.289 -22.266 1 84 96 ASP A CA 1
ATOM 720 C C . ASP A 1 96 ? -6.598 -10.414 -21.828 1 84 96 ASP A C 1
ATOM 722 O O . ASP A 1 96 ? -7.656 -10.43 -22.453 1 84 96 ASP A O 1
ATOM 726 N N . GLN A 1 97 ? -6.516 -10.023 -20.688 1 91.69 97 GLN A N 1
ATOM 727 C CA . GLN A 1 97 ? -7.527 -9.102 -20.172 1 91.69 97 GLN A CA 1
ATOM 728 C C . GLN A 1 97 ? -6.949 -7.703 -19.984 1 91.69 97 GLN A C 1
ATOM 730 O O . GLN A 1 97 ? -7.086 -7.105 -18.922 1 91.69 97 GLN A O 1
ATOM 735 N N . LEU A 1 98 ? -6.375 -7.254 -21.016 1 91.5 98 LEU A N 1
ATOM 736 C CA . LEU A 1 98 ? -5.68 -5.973 -21 1 91.5 98 LEU A CA 1
ATOM 737 C C . LEU A 1 98 ? -6.617 -4.852 -20.562 1 91.5 98 LEU A C 1
ATOM 739 O O . LEU A 1 98 ? -6.25 -4.004 -19.75 1 91.5 98 LEU A O 1
ATOM 743 N N . LEU A 1 99 ? -7.836 -4.875 -21.062 1 93.62 99 LEU A N 1
ATOM 744 C CA . LEU A 1 99 ? -8.797 -3.822 -20.766 1 93.62 99 LEU A CA 1
ATOM 745 C C . LEU A 1 99 ? -9.188 -3.855 -19.281 1 93.62 99 LEU A C 1
ATOM 747 O O . LEU A 1 99 ? -9.383 -2.807 -18.672 1 93.62 99 LEU A O 1
ATOM 751 N N . GLN A 1 100 ? -9.305 -5.008 -18.734 1 95.44 100 GLN A N 1
ATOM 752 C CA . GLN A 1 100 ? -9.633 -5.133 -17.312 1 95.44 100 GLN A CA 1
ATOM 753 C C . GLN A 1 100 ? -8.492 -4.633 -16.438 1 95.44 100 GLN A C 1
ATOM 755 O O . GLN A 1 100 ? -8.727 -4.031 -15.383 1 95.44 100 GLN A O 1
ATOM 760 N N . GLY A 1 101 ? -7.262 -4.973 -16.875 1 97.25 101 GLY A N 1
ATOM 761 C CA . GLY A 1 101 ? -6.105 -4.465 -16.156 1 97.25 101 GLY A CA 1
ATOM 762 C C . GLY A 1 101 ? -6.031 -2.949 -16.141 1 97.25 101 GLY A C 1
ATOM 763 O O . GLY A 1 101 ? -5.781 -2.35 -15.094 1 97.25 101 GLY A O 1
ATOM 764 N N . LEU A 1 102 ? -6.289 -2.367 -17.281 1 96.75 102 LEU A N 1
ATOM 765 C CA . LEU A 1 102 ? -6.27 -0.914 -17.391 1 96.75 102 LEU A CA 1
ATOM 766 C C . LEU A 1 102 ? -7.387 -0.291 -16.562 1 96.75 102 LEU A C 1
ATOM 768 O O . LEU A 1 102 ? -7.188 0.74 -15.914 1 96.75 102 LEU A O 1
ATOM 772 N N . ALA A 1 103 ? -8.555 -0.86 -16.625 1 97.31 103 ALA A N 1
ATOM 773 C CA . ALA A 1 103 ? -9.672 -0.388 -15.812 1 97.31 103 ALA A CA 1
ATOM 774 C C . ALA A 1 103 ? -9.352 -0.473 -14.32 1 97.31 103 ALA A C 1
ATOM 776 O O . ALA A 1 103 ? -9.68 0.435 -13.555 1 97.31 103 ALA A O 1
ATOM 777 N N . TYR A 1 104 ? -8.727 -1.556 -13.914 1 98.19 104 TYR A N 1
ATOM 778 C CA . TYR A 1 104 ? -8.344 -1.77 -12.523 1 98.19 104 TYR A CA 1
ATOM 779 C C . TYR A 1 104 ? -7.367 -0.695 -12.055 1 98.19 104 TYR A C 1
ATOM 781 O O . TYR A 1 104 ? -7.516 -0.142 -10.961 1 98.19 104 TYR A O 1
ATOM 789 N N . ILE A 1 105 ? -6.379 -0.411 -12.93 1 98.56 105 ILE A N 1
ATOM 790 C CA . ILE A 1 105 ? -5.379 0.607 -12.633 1 98.56 105 ILE A CA 1
ATOM 791 C C . ILE A 1 105 ? -6.055 1.971 -12.492 1 98.56 105 ILE A C 1
ATOM 793 O O . ILE A 1 105 ? -5.863 2.668 -11.492 1 98.56 105 ILE A O 1
ATOM 797 N N . LEU A 1 106 ? -6.875 2.33 -13.422 1 98.19 106 LEU A N 1
ATOM 798 C CA . LEU A 1 106 ? -7.52 3.639 -13.453 1 98.19 106 LEU A CA 1
ATOM 799 C C . LEU A 1 106 ? -8.5 3.787 -12.297 1 98.19 106 LEU A C 1
ATOM 801 O O . LEU A 1 106 ? -8.531 4.824 -11.633 1 98.19 106 LEU A O 1
ATOM 805 N N . MET A 1 107 ? -9.312 2.76 -12.086 1 98.31 107 MET A N 1
ATOM 806 C CA . MET A 1 107 ? -10.273 2.805 -10.984 1 98.31 107 MET A CA 1
ATOM 807 C C . MET A 1 107 ? -9.555 2.953 -9.648 1 98.31 107 MET A C 1
ATOM 809 O O . MET A 1 107 ? -9.977 3.744 -8.797 1 98.31 107 MET A O 1
ATOM 813 N N . SER A 1 108 ? -8.484 2.176 -9.477 1 98.81 108 SER A N 1
ATOM 814 C CA . SER A 1 108 ? -7.754 2.219 -8.219 1 98.81 108 SER A CA 1
ATOM 815 C C . SER A 1 108 ? -7.18 3.607 -7.957 1 98.81 108 SER A C 1
ATOM 817 O O . SER A 1 108 ? -7.3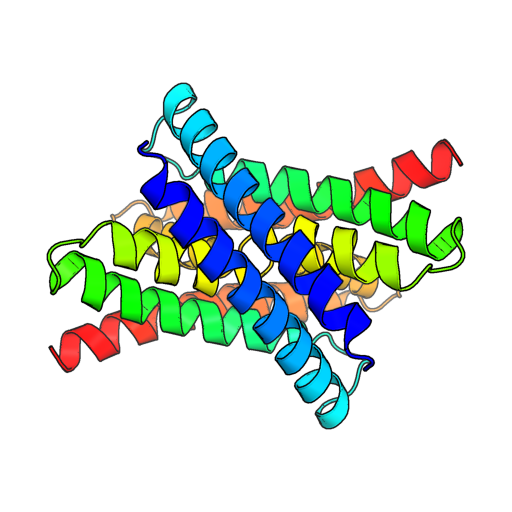63 4.168 -6.875 1 98.81 108 SER A O 1
ATOM 819 N N . VAL A 1 109 ? -6.504 4.203 -8.969 1 98.75 109 VAL A N 1
ATOM 820 C CA . VAL A 1 109 ? -5.84 5.492 -8.797 1 98.75 109 VAL A CA 1
ATOM 821 C C . VAL A 1 109 ? -6.887 6.59 -8.633 1 98.75 109 VAL A C 1
ATOM 823 O O . VAL A 1 109 ? -6.832 7.367 -7.676 1 98.75 109 VAL A O 1
ATOM 826 N N . ILE A 1 110 ? -7.891 6.645 -9.461 1 98.62 110 ILE A N 1
ATOM 827 C CA . ILE A 1 110 ? -8.867 7.727 -9.484 1 98.62 110 ILE A CA 1
ATOM 828 C C . ILE A 1 110 ? -9.742 7.652 -8.234 1 98.62 110 ILE A C 1
ATOM 830 O O . ILE A 1 110 ? -9.922 8.656 -7.531 1 98.62 110 ILE A O 1
ATOM 834 N N . LEU A 1 111 ? -10.273 6.5 -7.926 1 98.75 111 LEU A N 1
ATOM 835 C CA . LEU A 1 111 ? -11.195 6.359 -6.797 1 98.75 111 LEU A CA 1
ATOM 836 C C . LEU A 1 111 ? -10.477 6.621 -5.477 1 98.75 111 LEU A C 1
ATOM 838 O O . LEU A 1 111 ? -11.055 7.191 -4.551 1 98.75 111 LEU A O 1
ATOM 842 N N . CYS A 1 112 ? -9.234 6.184 -5.371 1 98.88 112 CYS A N 1
ATOM 843 C CA . CYS A 1 112 ? -8.516 6.387 -4.117 1 98.88 112 CYS A CA 1
ATOM 844 C C . CYS A 1 112 ? -8.133 7.848 -3.938 1 98.88 112 CYS A C 1
ATOM 846 O O . CYS A 1 112 ? -8.109 8.352 -2.814 1 98.88 112 CYS A O 1
ATOM 848 N N . LEU A 1 113 ? -7.77 8.57 -5.043 1 98.56 113 LEU A N 1
ATOM 849 C CA . LEU A 1 113 ? -7.535 10.008 -4.961 1 98.56 113 LEU A CA 1
ATOM 850 C C . LEU A 1 113 ? -8.797 10.742 -4.512 1 98.56 113 LEU A C 1
ATOM 852 O O . LEU A 1 113 ? -8.727 11.641 -3.676 1 98.56 113 LEU A O 1
ATOM 856 N N . PHE A 1 114 ? -9.898 10.352 -5.047 1 98.56 114 PHE A N 1
ATOM 857 C CA . PHE A 1 114 ? -11.172 10.945 -4.641 1 98.56 114 PHE A CA 1
ATOM 858 C C . PHE A 1 114 ? -11.492 10.609 -3.191 1 98.56 114 PHE A C 1
ATOM 860 O O . PHE A 1 114 ? -12.055 11.422 -2.467 1 98.56 114 PHE A O 1
ATOM 867 N N . ALA A 1 115 ? -11.188 9.383 -2.801 1 98.81 115 ALA A N 1
ATOM 868 C CA . ALA A 1 115 ? -11.445 8.945 -1.429 1 98.81 115 ALA A CA 1
ATOM 869 C C . ALA A 1 115 ? -10.656 9.797 -0.434 1 98.81 115 ALA A C 1
ATOM 871 O O . ALA A 1 115 ? -11.195 10.219 0.593 1 98.81 115 ALA A O 1
ATOM 872 N N . VAL A 1 116 ? -9.352 10.016 -0.733 1 98.5 116 VAL A N 1
ATOM 873 C CA . VAL A 1 116 ? -8.547 10.891 0.111 1 98.5 116 VAL A CA 1
ATOM 874 C C . VAL A 1 116 ? -9.188 12.273 0.181 1 98.5 116 VAL A C 1
ATOM 876 O O . VAL A 1 116 ? -9.336 12.844 1.266 1 98.5 116 VAL A O 1
ATOM 879 N N . SER A 1 117 ? -9.516 12.836 -0.958 1 98 117 SER A N 1
ATOM 880 C CA . SER A 1 117 ? -10.109 14.164 -1.044 1 98 117 SER A CA 1
ATOM 881 C C . SER A 1 117 ? -11.414 14.242 -0.25 1 98 117 SER A C 1
ATOM 883 O O . SER A 1 117 ? -11.656 15.227 0.451 1 98 117 SER A O 1
ATOM 885 N N . ALA A 1 118 ? -12.234 13.234 -0.379 1 98.5 118 ALA A N 1
ATOM 886 C CA . ALA A 1 118 ? -13.508 13.172 0.341 1 98.5 118 ALA A CA 1
ATOM 887 C C . ALA A 1 118 ? -13.281 13.102 1.848 1 98.5 118 ALA A C 1
ATOM 889 O O . ALA A 1 118 ? -13.992 13.75 2.621 1 98.5 118 ALA A O 1
ATOM 890 N N . GLY A 1 119 ? -12.336 12.172 2.262 1 98.19 119 GLY A N 1
ATOM 891 C CA . GLY A 1 119 ? -12 12.102 3.674 1 98.19 119 GLY A CA 1
ATOM 892 C C . GLY A 1 119 ? -11.57 13.438 4.25 1 98.19 119 GLY A C 1
ATOM 893 O O . GLY A 1 119 ? -12.016 13.828 5.328 1 98.19 119 GLY A O 1
ATOM 894 N N . ILE A 1 120 ? -10.719 14.156 3.535 1 96.44 120 ILE A N 1
ATOM 895 C CA . ILE A 1 120 ? -10.219 15.461 3.965 1 96.44 120 ILE A CA 1
ATOM 896 C C . ILE A 1 120 ? -11.375 16.453 4.031 1 96.44 120 ILE A C 1
ATOM 898 O O . ILE A 1 120 ? -11.562 17.125 5.051 1 96.44 120 ILE A O 1
ATOM 902 N N . ALA A 1 121 ? -12.156 16.562 2.982 1 96.38 121 ALA A N 1
ATOM 903 C CA . ALA A 1 121 ? -13.242 17.547 2.879 1 96.38 121 ALA A CA 1
ATOM 904 C C . ALA A 1 121 ? -14.297 17.312 3.955 1 96.38 121 ALA A C 1
ATOM 906 O O . ALA A 1 121 ? -14.75 18.266 4.598 1 96.38 121 ALA A O 1
ATOM 907 N N . LEU A 1 122 ? -14.703 16.094 4.145 1 96.75 122 LEU A N 1
ATOM 908 C CA . LEU A 1 122 ? -15.742 15.766 5.113 1 96.75 122 LEU A CA 1
ATOM 909 C C . LEU A 1 122 ? -15.273 16.078 6.535 1 96.75 122 LEU A C 1
ATOM 911 O O . LEU A 1 122 ? -16.062 16.562 7.355 1 96.75 122 LEU A O 1
ATOM 915 N N . THR A 1 123 ? -14.062 15.688 6.855 1 95.31 123 THR A N 1
ATOM 916 C CA . THR A 1 123 ? -13.539 15.938 8.195 1 95.31 123 THR A CA 1
ATOM 917 C C . THR A 1 123 ? -13.422 17.438 8.461 1 95.31 123 THR A C 1
ATOM 919 O O . THR A 1 123 ? -13.68 17.891 9.578 1 95.31 123 THR A O 1
ATOM 922 N N . ARG A 1 124 ? -13.039 18.266 7.449 1 92.75 124 ARG A N 1
ATOM 923 C CA . ARG A 1 124 ? -12.93 19.703 7.602 1 92.75 124 ARG A CA 1
ATOM 924 C C . ARG A 1 124 ? -14.305 20.344 7.762 1 92.75 124 ARG A C 1
ATOM 926 O O . ARG A 1 124 ? -14.445 21.359 8.453 1 92.75 124 ARG A O 1
ATOM 933 N N . LEU A 1 125 ? -15.297 19.75 7.125 1 92.12 125 LEU A N 1
ATOM 934 C CA . LEU A 1 125 ? -16.656 20.25 7.234 1 92.12 125 LEU A CA 1
ATOM 935 C C . LEU A 1 125 ? -17.203 20.047 8.641 1 92.12 125 LEU A C 1
ATOM 937 O O . LEU A 1 125 ? -17.969 20.859 9.148 1 92.12 125 LEU A O 1
ATOM 941 N N . ILE A 1 126 ? -16.828 18.922 9.258 1 88.81 126 ILE A N 1
ATOM 942 C CA . ILE A 1 126 ? -17.375 18.547 10.562 1 88.81 126 ILE A CA 1
ATOM 943 C C . ILE A 1 126 ? -16.578 19.25 11.664 1 88.81 126 ILE A C 1
ATOM 945 O O . ILE A 1 126 ? -17.141 19.562 12.727 1 88.81 126 ILE A O 1
ATOM 949 N N . LEU A 1 127 ? -15.281 19.406 11.484 1 82.38 127 LEU A N 1
ATOM 950 C CA . LEU A 1 127 ? -14.461 20.031 12.516 1 82.38 127 LEU A CA 1
ATOM 951 C C . LEU A 1 127 ? -14.406 21.547 12.32 1 82.38 127 LEU A C 1
ATOM 953 O O . LEU A 1 127 ? -14.391 22.297 13.297 1 82.38 127 LEU A O 1
ATOM 957 N N . MET B 1 1 ? -9.758 -20.062 7.883 1 57.22 1 MET B N 1
ATOM 958 C CA . MET B 1 1 ? -8.406 -19.562 8.055 1 57.22 1 MET B CA 1
ATOM 959 C C . MET B 1 1 ? -7.887 -19.859 9.461 1 57.22 1 MET B C 1
ATOM 961 O O . MET B 1 1 ? -8.57 -19.578 10.453 1 57.22 1 MET B O 1
ATOM 965 N N . SER B 1 2 ? -6.797 -20.641 9.648 1 68.12 2 SER B N 1
ATOM 966 C CA . SER B 1 2 ? -6.395 -21.094 10.977 1 68.12 2 SER B CA 1
ATOM 967 C C . SER B 1 2 ? -5.598 -20.016 11.711 1 68.12 2 SER B C 1
ATOM 969 O O . SER B 1 2 ? -5.043 -19.109 11.078 1 68.12 2 SER B O 1
ATOM 971 N N . VAL B 1 3 ? -5.695 -19.875 12.992 1 71.06 3 VAL B N 1
ATOM 972 C CA . VAL B 1 3 ? -5.055 -18.984 13.961 1 71.06 3 VAL B CA 1
ATOM 973 C C . VAL B 1 3 ? -3.578 -18.812 13.617 1 71.06 3 VAL B C 1
ATOM 975 O O . VAL B 1 3 ? -3.055 -17.703 13.633 1 71.06 3 VAL B O 1
ATOM 978 N N . PRO B 1 4 ? -3.051 -19.797 13.109 1 80.88 4 PRO B N 1
ATOM 979 C CA . PRO B 1 4 ? -1.622 -19.656 12.82 1 80.88 4 PRO B CA 1
ATOM 980 C C . PRO B 1 4 ? -1.354 -18.719 11.633 1 80.88 4 PRO B C 1
ATOM 982 O O . PRO B 1 4 ? -0.382 -17.969 11.648 1 80.88 4 PRO B O 1
ATOM 985 N N . HIS B 1 5 ? -2.215 -18.594 10.758 1 87.31 5 HIS B N 1
ATOM 986 C CA . HIS B 1 5 ? -2.025 -17.75 9.586 1 87.31 5 HIS B CA 1
ATOM 987 C C . HIS B 1 5 ? -2.1 -16.266 9.953 1 87.31 5 HIS B C 1
ATOM 989 O O . HIS B 1 5 ? -1.296 -15.461 9.469 1 87.31 5 HIS B O 1
ATOM 995 N N . LEU B 1 6 ? -2.918 -15.992 10.875 1 94.06 6 LEU B N 1
ATOM 996 C CA . LEU B 1 6 ? -3.1 -14.609 11.297 1 94.06 6 LEU B CA 1
ATOM 997 C C . LEU B 1 6 ? -1.87 -14.102 12.039 1 94.06 6 LEU B C 1
ATOM 999 O O . LEU B 1 6 ? -1.522 -12.922 11.945 1 94.06 6 LEU B O 1
ATOM 1003 N N . VAL B 1 7 ? -1.251 -15.023 12.703 1 96.19 7 VAL B N 1
ATOM 1004 C CA . VAL B 1 7 ? -0.049 -14.648 13.445 1 96.19 7 VAL B CA 1
ATOM 1005 C C . VAL B 1 7 ? 1.08 -14.336 12.461 1 96.19 7 VAL B C 1
ATOM 1007 O O . VAL B 1 7 ? 1.838 -13.383 12.664 1 96.19 7 VAL B O 1
ATOM 1010 N N . TYR B 1 8 ? 1.226 -15.094 11.477 1 96.19 8 TYR B N 1
ATOM 1011 C CA . TYR B 1 8 ? 2.24 -14.859 10.453 1 96.19 8 TYR B CA 1
ATOM 1012 C C . TYR B 1 8 ? 1.977 -13.555 9.719 1 96.19 8 TYR B C 1
ATOM 1014 O O . TYR B 1 8 ? 2.904 -12.789 9.445 1 96.19 8 TYR B O 1
ATOM 1022 N N . VAL B 1 9 ? 0.724 -13.281 9.414 1 97.88 9 VAL B N 1
ATOM 1023 C CA . VAL B 1 9 ? 0.342 -12.047 8.75 1 97.88 9 VAL B CA 1
ATOM 1024 C C . VAL B 1 9 ? 0.667 -10.852 9.648 1 97.88 9 VAL B C 1
ATOM 1026 O O . VAL B 1 9 ? 1.213 -9.852 9.188 1 97.88 9 VAL B O 1
ATOM 1029 N N . ALA B 1 10 ? 0.36 -11.055 10.922 1 98.56 10 ALA B N 1
ATOM 1030 C CA . ALA B 1 10 ? 0.595 -9.984 11.891 1 98.56 10 ALA B CA 1
ATOM 1031 C C . ALA B 1 10 ? 2.086 -9.703 12.047 1 98.56 10 ALA B C 1
ATOM 1033 O O . ALA B 1 10 ? 2.504 -8.539 12.07 1 98.56 10 ALA B O 1
ATOM 1034 N N . LEU B 1 11 ? 2.848 -10.719 12.188 1 98.19 11 LEU B N 1
ATOM 1035 C CA . LEU B 1 11 ? 4.293 -10.562 12.328 1 98.19 11 LEU B CA 1
ATOM 1036 C C . LEU B 1 11 ? 4.898 -9.938 11.07 1 98.19 11 LEU B C 1
ATOM 1038 O O . LEU B 1 11 ? 5.727 -9.031 11.164 1 98.19 11 LEU B O 1
ATOM 1042 N N . GLY B 1 12 ? 4.535 -10.461 9.953 1 98.5 12 GLY B N 1
ATOM 1043 C CA . GLY B 1 12 ? 4.977 -9.875 8.695 1 98.5 12 GLY B CA 1
ATOM 1044 C C . GLY B 1 12 ? 4.57 -8.414 8.547 1 98.5 12 GLY B C 1
ATOM 1045 O O . GLY B 1 12 ? 5.371 -7.582 8.125 1 98.5 12 GLY B O 1
ATOM 1046 N N . GLY B 1 13 ? 3.305 -8.141 8.898 1 98.81 13 GLY B N 1
ATOM 1047 C CA . GLY B 1 13 ? 2.807 -6.773 8.844 1 98.81 13 GLY B CA 1
ATOM 1048 C C . GLY B 1 13 ? 3.584 -5.816 9.727 1 98.81 13 GLY B C 1
ATOM 1049 O O . GLY B 1 13 ? 3.895 -4.699 9.312 1 98.81 13 GLY B O 1
ATOM 1050 N N . ALA B 1 14 ? 3.883 -6.254 10.898 1 98.75 14 ALA B N 1
ATOM 1051 C CA . ALA B 1 14 ? 4.664 -5.438 11.828 1 98.75 14 ALA B CA 1
ATOM 1052 C C . ALA B 1 14 ? 6.047 -5.141 11.258 1 98.75 14 ALA B C 1
ATOM 1054 O O . ALA B 1 14 ? 6.488 -3.986 11.258 1 98.75 14 ALA B O 1
ATOM 1055 N N . LEU B 1 15 ? 6.691 -6.105 10.797 1 98.75 15 LEU B N 1
ATOM 1056 C CA . LEU B 1 15 ? 8.039 -5.953 10.25 1 98.75 15 LEU B CA 1
ATOM 1057 C C . LEU B 1 15 ? 8.016 -5.109 8.977 1 98.75 15 LEU B C 1
ATOM 1059 O O . LEU B 1 15 ? 8.906 -4.293 8.758 1 98.75 15 LEU B O 1
ATOM 1063 N N . GLY B 1 16 ? 7.016 -5.348 8.148 1 98.88 16 GLY B N 1
ATOM 1064 C CA . GLY B 1 16 ? 6.867 -4.559 6.934 1 98.88 16 GLY B CA 1
ATOM 1065 C C . GLY B 1 16 ? 6.641 -3.086 7.203 1 98.88 16 GLY B C 1
ATOM 1066 O O . GLY B 1 16 ? 7.27 -2.23 6.578 1 98.88 16 GLY B O 1
ATOM 1067 N N . ALA B 1 17 ? 5.805 -2.82 8.156 1 98.81 17 ALA B N 1
ATOM 1068 C CA . ALA B 1 17 ? 5.492 -1.438 8.508 1 98.81 17 ALA B CA 1
ATOM 1069 C C . ALA B 1 17 ? 6.719 -0.726 9.07 1 98.81 17 ALA B C 1
ATOM 1071 O O . ALA B 1 17 ? 6.973 0.437 8.75 1 98.81 17 ALA B O 1
ATOM 1072 N N . VAL B 1 18 ? 7.445 -1.379 9.914 1 98.69 18 VAL B N 1
ATOM 1073 C CA . VAL B 1 18 ? 8.641 -0.792 10.5 1 98.69 18 VAL B CA 1
ATOM 1074 C C . VAL B 1 18 ? 9.688 -0.557 9.414 1 98.69 18 VAL B C 1
ATOM 1076 O O . VAL B 1 18 ? 10.352 0.486 9.391 1 98.69 18 VAL B O 1
ATOM 1079 N N . SER B 1 19 ? 9.898 -1.503 8.555 1 98.88 19 SER B N 1
ATOM 1080 C CA . SER B 1 19 ? 10.828 -1.343 7.438 1 98.88 19 SER B CA 1
ATOM 1081 C C . SER B 1 19 ? 10.438 -0.158 6.559 1 98.88 19 SER B C 1
ATOM 1083 O O . SER B 1 19 ? 11.289 0.637 6.164 1 98.88 19 SER B O 1
ATOM 1085 N N . ARG B 1 20 ? 9.125 -0.095 6.207 1 98.81 20 ARG B N 1
ATOM 1086 C CA . ARG B 1 20 ? 8.656 1.045 5.43 1 98.81 20 ARG B CA 1
ATOM 1087 C C . ARG B 1 20 ? 9.008 2.361 6.113 1 98.81 20 ARG B C 1
ATOM 1089 O O . ARG B 1 20 ? 9.516 3.281 5.477 1 98.81 20 ARG B O 1
ATOM 1096 N N . TYR B 1 21 ? 8.727 2.414 7.359 1 97.94 21 TYR B N 1
ATOM 1097 C CA . TYR B 1 21 ? 8.969 3.629 8.133 1 97.94 21 TYR B CA 1
ATOM 1098 C C . TYR B 1 21 ? 10.438 4.039 8.055 1 97.94 21 TYR B C 1
ATOM 1100 O O . TYR B 1 21 ? 10.75 5.203 7.797 1 97.94 21 TYR B O 1
ATOM 1108 N N . LEU B 1 22 ? 11.289 3.109 8.266 1 98.06 22 LEU B N 1
ATOM 1109 C CA . LEU B 1 22 ? 12.727 3.379 8.305 1 98.06 22 LEU B CA 1
ATOM 1110 C C . LEU B 1 22 ? 13.25 3.721 6.914 1 98.06 22 LEU B C 1
ATOM 1112 O O . LEU B 1 22 ? 14.078 4.625 6.766 1 98.06 22 LEU B O 1
ATOM 1116 N N . ILE B 1 23 ? 12.852 3.057 5.887 1 98.56 23 ILE B N 1
ATOM 1117 C CA . ILE B 1 23 ? 13.32 3.297 4.523 1 98.56 23 ILE B CA 1
ATOM 1118 C C . ILE B 1 23 ? 12.82 4.652 4.035 1 98.56 23 ILE B C 1
ATOM 1120 O O . ILE B 1 23 ? 13.57 5.418 3.432 1 98.56 23 ILE B O 1
ATOM 1124 N N . VAL B 1 24 ? 11.508 4.91 4.277 1 97.94 24 VAL B N 1
ATOM 1125 C CA . VAL B 1 24 ? 10.953 6.191 3.859 1 97.94 24 VAL B CA 1
ATOM 1126 C C . VAL B 1 24 ? 11.703 7.332 4.535 1 97.94 24 VAL B C 1
ATOM 1128 O O . VAL B 1 24 ? 12.047 8.328 3.893 1 97.94 24 VAL B O 1
ATOM 1131 N N . ALA B 1 25 ? 11.969 7.172 5.844 1 96.31 25 ALA B N 1
ATOM 1132 C CA . ALA B 1 25 ? 12.711 8.195 6.578 1 96.31 25 ALA B CA 1
ATOM 1133 C C . ALA B 1 25 ? 14.109 8.383 5.996 1 96.31 25 ALA B C 1
ATOM 1135 O O . ALA B 1 25 ? 14.57 9.508 5.809 1 96.31 25 ALA B O 1
ATOM 1136 N N . TRP B 1 26 ? 14.766 7.266 5.738 1 97.88 26 TRP B N 1
ATOM 1137 C CA . TRP B 1 26 ? 16.125 7.309 5.219 1 97.88 26 TRP B CA 1
ATOM 1138 C C . TRP B 1 26 ? 16.172 7.945 3.836 1 97.88 26 TRP B C 1
ATOM 1140 O O . TRP B 1 26 ? 16.984 8.836 3.578 1 97.88 26 TRP B O 1
ATOM 1150 N N . VAL B 1 27 ? 15.336 7.605 2.941 1 98.12 27 VAL B N 1
ATOM 1151 C CA . VAL B 1 27 ? 15.32 8.086 1.565 1 98.12 27 VAL B CA 1
ATOM 1152 C C . VAL B 1 27 ? 14.922 9.562 1.543 1 98.12 27 VAL B C 1
ATOM 1154 O O . VAL B 1 27 ? 15.484 10.352 0.777 1 98.12 27 VAL B O 1
ATOM 1157 N N . SER B 1 28 ? 13.922 9.867 2.35 1 96.81 28 SER B N 1
ATOM 1158 C CA . SER B 1 28 ? 13.5 11.258 2.416 1 96.81 28 SER B CA 1
ATOM 1159 C C . SER B 1 28 ? 14.633 12.156 2.922 1 96.81 28 SER B C 1
ATOM 1161 O O . SER B 1 28 ? 14.75 13.305 2.506 1 96.81 28 SER B O 1
ATOM 1163 N N . ASN B 1 29 ? 15.43 11.641 3.854 1 96.31 29 ASN B N 1
ATOM 1164 C CA . ASN B 1 29 ? 16.547 12.391 4.391 1 96.31 29 ASN B CA 1
ATOM 1165 C C . ASN B 1 29 ? 17.641 12.602 3.338 1 96.31 29 ASN B C 1
ATOM 1167 O O . ASN B 1 29 ? 18.281 13.648 3.303 1 96.31 29 ASN B O 1
ATOM 1171 N N . VAL B 1 30 ? 17.875 11.664 2.496 1 97.19 30 VAL B N 1
ATOM 1172 C CA . VAL B 1 30 ? 18.953 11.711 1.521 1 97.19 30 VAL B CA 1
ATOM 1173 C C . VAL B 1 30 ? 18.5 12.453 0.271 1 97.19 30 VAL B C 1
ATOM 1175 O O . VAL B 1 30 ? 19.25 13.25 -0.297 1 97.19 30 VAL B O 1
ATOM 1178 N N . ALA B 1 31 ? 17.297 12.289 -0.192 1 96.06 31 ALA B N 1
ATOM 1179 C CA . ALA B 1 31 ? 16.828 12.805 -1.475 1 96.06 31 ALA B CA 1
ATOM 1180 C C . ALA B 1 31 ? 16 14.07 -1.285 1 96.06 31 ALA B C 1
ATOM 1182 O O . ALA B 1 31 ? 15.734 14.797 -2.248 1 96.06 31 ALA B O 1
ATOM 1183 N N . GLY B 1 32 ? 15.57 14.32 -0.012 1 91.25 32 GLY B N 1
ATOM 1184 C CA . GLY B 1 32 ? 14.75 15.484 0.281 1 91.25 32 GLY B CA 1
ATOM 1185 C C . GLY B 1 32 ? 13.281 15.148 0.447 1 91.25 32 GLY B C 1
ATOM 1186 O O . GLY B 1 32 ? 12.836 14.062 0.067 1 91.25 32 GLY B O 1
ATOM 1187 N N . ALA B 1 33 ? 12.547 16.188 0.904 1 88.38 33 ALA B N 1
ATOM 1188 C CA . ALA B 1 33 ? 11.156 15.93 1.288 1 88.38 33 ALA B CA 1
ATOM 1189 C C . ALA B 1 33 ? 10.188 16.672 0.373 1 88.38 33 ALA B C 1
ATOM 1191 O O . ALA B 1 33 ? 8.969 16.562 0.529 1 88.38 33 ALA B O 1
ATOM 1192 N N . LYS B 1 34 ? 10.703 17.344 -0.641 1 90.81 34 LYS B N 1
ATOM 1193 C CA . LYS B 1 34 ? 9.844 18.094 -1.539 1 90.81 34 LYS B CA 1
ATOM 1194 C C . LYS B 1 34 ? 9.055 17.172 -2.461 1 90.81 34 LYS B C 1
ATOM 1196 O O . LYS B 1 34 ? 7.953 17.516 -2.898 1 90.81 34 LYS B O 1
ATOM 1201 N N . PHE B 1 35 ? 9.648 16.031 -2.834 1 95.06 35 PHE B N 1
ATOM 1202 C CA . PHE B 1 35 ? 9.023 14.969 -3.617 1 95.06 35 PHE B CA 1
ATOM 1203 C C . PHE B 1 35 ? 8.961 13.672 -2.818 1 95.06 35 PHE B C 1
ATOM 1205 O O . PHE B 1 35 ? 9.828 13.398 -1.992 1 95.06 35 PHE B O 1
ATOM 1212 N N . PRO B 1 36 ? 7.875 12.953 -2.988 1 97.5 36 PRO B N 1
ATOM 1213 C CA . PRO B 1 36 ? 7.699 11.766 -2.15 1 97.5 36 PRO B CA 1
ATOM 1214 C C . PRO B 1 36 ? 8.586 10.602 -2.59 1 97.5 36 PRO B C 1
ATOM 1216 O O . PRO B 1 36 ? 8.078 9.523 -2.918 1 97.5 36 PRO B O 1
ATOM 1219 N N . TRP B 1 37 ? 9.891 10.773 -2.48 1 98 37 TRP B N 1
ATOM 1220 C CA . TRP B 1 37 ? 10.859 9.766 -2.898 1 98 37 TRP B CA 1
ATOM 1221 C C . TRP B 1 37 ? 10.781 8.531 -2.002 1 98 37 TRP B C 1
ATOM 1223 O O . TRP B 1 37 ? 11.039 7.41 -2.453 1 98 37 TRP B O 1
ATOM 1233 N N . GLY B 1 38 ? 10.516 8.758 -0.733 1 98.44 38 GLY B N 1
ATOM 1234 C CA . GLY B 1 38 ? 10.461 7.66 0.219 1 98.44 38 GLY B CA 1
ATOM 1235 C C . GLY B 1 38 ? 9.383 6.641 -0.105 1 98.44 38 GLY B C 1
ATOM 1236 O O . GLY B 1 38 ? 9.672 5.453 -0.248 1 98.44 38 GLY B O 1
ATOM 1237 N N . THR B 1 39 ? 8.211 7.129 -0.285 1 98.75 39 THR B N 1
ATOM 1238 C CA . THR B 1 39 ? 7.086 6.254 -0.601 1 98.75 39 THR B CA 1
ATOM 1239 C C . THR B 1 39 ? 7.293 5.574 -1.952 1 98.75 39 THR B C 1
ATOM 1241 O O . THR B 1 39 ? 6.992 4.391 -2.109 1 98.75 39 THR B O 1
ATOM 1244 N N . LEU B 1 40 ? 7.793 6.344 -2.902 1 98.69 40 LEU B N 1
ATOM 1245 C CA . LEU B 1 40 ? 8.086 5.762 -4.207 1 98.69 40 LEU B CA 1
ATOM 1246 C C . LEU B 1 40 ? 9.078 4.613 -4.074 1 98.69 40 LEU B C 1
ATOM 1248 O O . LEU B 1 40 ? 8.914 3.566 -4.707 1 98.69 40 LEU B O 1
ATOM 1252 N N . ALA B 1 41 ? 10.062 4.789 -3.301 1 98.81 41 ALA B N 1
ATOM 1253 C CA . ALA B 1 41 ? 11.117 3.791 -3.137 1 98.81 41 ALA B CA 1
ATOM 1254 C C . ALA B 1 41 ? 10.562 2.502 -2.537 1 98.81 41 ALA B C 1
ATOM 1256 O O . ALA B 1 41 ? 10.859 1.406 -3.018 1 98.81 41 ALA B O 1
ATOM 1257 N N . VAL B 1 42 ? 9.766 2.572 -1.5 1 98.88 42 VAL B N 1
ATOM 1258 C CA . VAL B 1 42 ? 9.289 1.367 -0.833 1 98.88 42 VAL B CA 1
ATOM 1259 C C . VAL B 1 42 ? 8.258 0.663 -1.717 1 98.88 42 VAL B C 1
ATOM 1261 O O . VAL B 1 42 ? 8.18 -0.568 -1.73 1 98.88 42 VAL B O 1
ATOM 1264 N N . ASN B 1 43 ? 7.441 1.425 -2.412 1 98.94 43 ASN B N 1
ATOM 1265 C CA . ASN B 1 43 ? 6.484 0.814 -3.33 1 98.94 43 ASN B CA 1
ATOM 1266 C C . ASN B 1 43 ? 7.191 0.105 -4.484 1 98.94 43 ASN B C 1
ATOM 1268 O O . ASN B 1 43 ? 6.785 -0.987 -4.887 1 98.94 43 ASN B O 1
ATOM 1272 N N . LEU B 1 44 ? 8.227 0.753 -4.945 1 98.88 44 LEU B N 1
ATOM 1273 C CA . LEU B 1 44 ? 9.016 0.161 -6.023 1 98.88 44 LEU B CA 1
ATOM 1274 C C . LEU B 1 44 ? 9.719 -1.105 -5.547 1 98.88 44 LEU B C 1
ATOM 1276 O O . LEU B 1 44 ? 9.641 -2.146 -6.207 1 98.88 44 LEU B O 1
ATOM 1280 N N . LEU B 1 45 ? 10.406 -1.021 -4.5 1 98.88 45 LEU B N 1
ATOM 1281 C CA . LEU B 1 45 ? 11.125 -2.15 -3.92 1 98.88 45 LEU B CA 1
ATOM 1282 C C . LEU B 1 45 ? 10.164 -3.295 -3.6 1 98.88 45 LEU B C 1
ATOM 1284 O O . LEU B 1 45 ? 10.445 -4.453 -3.928 1 98.88 45 LEU B O 1
ATOM 1288 N N . GLY B 1 46 ? 9.094 -2.973 -2.906 1 98.88 46 GLY B N 1
ATOM 1289 C CA . GLY B 1 46 ? 8.109 -3.977 -2.549 1 98.88 46 GLY B CA 1
ATOM 1290 C C . GLY B 1 46 ? 7.484 -4.656 -3.754 1 98.88 46 GLY B C 1
ATOM 1291 O O . GLY B 1 46 ? 7.227 -5.859 -3.732 1 98.88 46 GLY B O 1
ATOM 1292 N N . SER B 1 47 ? 7.195 -3.934 -4.797 1 98.94 47 SER B N 1
ATOM 1293 C CA . SER B 1 47 ? 6.621 -4.504 -6.012 1 98.94 47 SER B CA 1
ATOM 1294 C C . SER B 1 47 ? 7.594 -5.469 -6.684 1 98.94 47 SER B C 1
ATOM 1296 O O . SER B 1 47 ? 7.195 -6.547 -7.129 1 98.94 47 SER B O 1
ATOM 1298 N N . PHE B 1 48 ? 8.859 -5.07 -6.746 1 98.88 48 PHE B N 1
ATOM 1299 C CA . PHE B 1 48 ? 9.875 -5.957 -7.301 1 98.88 48 PHE B CA 1
ATOM 1300 C C . PHE B 1 48 ? 9.969 -7.246 -6.492 1 98.88 48 PHE B C 1
ATOM 1302 O O . PHE B 1 48 ? 9.961 -8.344 -7.059 1 98.88 48 PHE B O 1
ATOM 1309 N N . LEU B 1 49 ? 10.062 -7.129 -5.219 1 98.62 49 LEU B N 1
ATOM 1310 C CA . LEU B 1 49 ? 10.227 -8.273 -4.336 1 98.62 49 LEU B CA 1
ATOM 1311 C C . LEU B 1 49 ? 8.992 -9.172 -4.359 1 98.62 49 LEU B C 1
ATOM 1313 O O . LEU B 1 49 ? 9.109 -10.391 -4.238 1 98.62 49 LEU B O 1
ATOM 1317 N N . LEU B 1 50 ? 7.805 -8.547 -4.461 1 98 50 LEU B N 1
ATOM 1318 C CA . LEU B 1 50 ? 6.598 -9.367 -4.531 1 98 50 LEU B CA 1
ATOM 1319 C C . LEU B 1 50 ? 6.562 -10.172 -5.828 1 98 50 LEU B C 1
ATOM 1321 O O . LEU B 1 50 ? 6.121 -11.328 -5.836 1 98 50 LEU B O 1
ATOM 1325 N N . GLY B 1 51 ? 6.961 -9.492 -6.961 1 97.75 51 GLY B N 1
ATOM 1326 C CA . GLY B 1 51 ? 7.094 -10.258 -8.188 1 97.75 51 GLY B CA 1
ATOM 1327 C C . GLY B 1 51 ? 8.016 -11.453 -8.055 1 97.75 51 GLY B C 1
ATOM 1328 O O . GLY B 1 51 ? 7.703 -12.547 -8.523 1 97.75 51 GLY B O 1
ATOM 1329 N N . THR B 1 52 ? 9.148 -11.273 -7.395 1 96.94 52 THR B N 1
ATOM 1330 C CA . THR B 1 52 ? 10.109 -12.336 -7.137 1 96.94 52 THR B CA 1
ATOM 1331 C C . THR B 1 52 ? 9.492 -13.422 -6.258 1 96.94 52 THR B C 1
ATOM 1333 O O . THR B 1 52 ? 9.594 -14.609 -6.566 1 96.94 52 THR B O 1
ATOM 1336 N N . ALA B 1 53 ? 8.867 -13.016 -5.184 1 95.5 53 ALA B N 1
ATOM 1337 C CA . ALA B 1 53 ? 8.258 -13.953 -4.242 1 95.5 53 ALA B CA 1
ATOM 1338 C C . ALA B 1 53 ? 7.125 -14.734 -4.902 1 95.5 53 ALA B C 1
ATOM 1340 O O . ALA B 1 53 ? 6.906 -15.906 -4.59 1 95.5 53 ALA B O 1
ATOM 1341 N N . PHE B 1 54 ? 6.379 -14.016 -5.734 1 92.94 54 PHE B N 1
ATOM 1342 C CA . PHE B 1 54 ? 5.277 -14.641 -6.453 1 92.94 54 PHE B CA 1
ATOM 1343 C C . PHE B 1 54 ? 5.762 -15.867 -7.227 1 92.94 54 PHE B C 1
ATOM 1345 O O . PHE B 1 54 ? 5.18 -16.953 -7.113 1 92.94 54 PHE B O 1
ATOM 1352 N N . VAL B 1 55 ? 6.84 -15.695 -7.93 1 92.12 55 VAL B N 1
ATOM 1353 C CA . VAL B 1 55 ? 7.375 -16.797 -8.711 1 92.12 55 VAL B CA 1
ATOM 1354 C C . VAL B 1 55 ? 7.984 -17.844 -7.777 1 92.12 55 VAL B C 1
ATOM 1356 O O . VAL B 1 55 ? 7.703 -19.047 -7.902 1 92.12 55 VAL B O 1
ATOM 1359 N N . TYR B 1 56 ? 8.727 -17.438 -6.82 1 89 56 TYR B N 1
ATOM 1360 C CA . TYR B 1 56 ? 9.469 -18.344 -5.949 1 89 56 TYR B CA 1
ATOM 1361 C C . TYR B 1 56 ? 8.523 -19.125 -5.043 1 89 56 TYR B C 1
ATOM 1363 O O . TYR B 1 56 ? 8.664 -20.344 -4.895 1 89 56 TYR B O 1
ATOM 1371 N N . VAL B 1 57 ? 7.578 -18.484 -4.453 1 82.5 57 VAL B N 1
ATOM 1372 C CA . VAL B 1 57 ? 6.703 -19.125 -3.467 1 82.5 57 VAL B CA 1
ATOM 1373 C C . VAL B 1 57 ? 5.633 -19.938 -4.176 1 82.5 57 VAL B C 1
ATOM 1375 O O . VAL B 1 57 ? 5.336 -21.062 -3.771 1 82.5 57 VAL B O 1
ATOM 1378 N N . VAL B 1 58 ? 5.066 -19.391 -5.223 1 74.12 58 VAL B N 1
ATOM 1379 C CA . VAL B 1 58 ? 3.936 -20.047 -5.883 1 74.12 58 VAL B CA 1
ATOM 1380 C C . VAL B 1 58 ? 4.438 -21.141 -6.816 1 74.12 58 VAL B C 1
ATOM 1382 O O . VAL B 1 58 ? 3.902 -22.25 -6.824 1 74.12 58 VAL B O 1
ATOM 1385 N N . GLU B 1 59 ? 5.523 -20.875 -7.445 1 75.5 59 GLU B N 1
ATOM 1386 C CA . GLU B 1 59 ? 5.965 -21.844 -8.453 1 75.5 59 GLU B CA 1
ATOM 1387 C C . GLU B 1 59 ? 6.953 -22.844 -7.871 1 75.5 59 GLU B C 1
ATOM 1389 O O . GLU B 1 59 ? 6.957 -24.016 -8.25 1 75.5 59 GLU B O 1
ATOM 1394 N N . LYS B 1 60 ? 7.75 -22.406 -6.898 1 74 60 LYS B N 1
ATOM 1395 C CA . LYS B 1 60 ? 8.828 -23.297 -6.477 1 74 60 LYS B CA 1
ATOM 1396 C C . LYS B 1 60 ? 8.484 -23.984 -5.156 1 74 60 LYS B C 1
ATOM 1398 O O . LYS B 1 60 ? 8.727 -25.188 -4.996 1 74 60 LYS B O 1
ATOM 1403 N N . LEU B 1 61 ? 7.969 -23.25 -4.191 1 71.88 61 LEU B N 1
ATOM 1404 C CA . LEU B 1 61 ? 7.777 -23.812 -2.861 1 71.88 61 LEU B CA 1
ATOM 1405 C C . LEU B 1 61 ? 6.367 -24.375 -2.703 1 71.88 61 LEU B C 1
ATOM 1407 O O . LEU B 1 61 ? 5.953 -24.719 -1.598 1 71.88 61 LEU B O 1
ATOM 1411 N N . HIS B 1 62 ? 5.766 -24.625 -3.715 1 67.44 62 HIS B N 1
ATOM 1412 C CA . HIS B 1 62 ? 4.422 -25.188 -3.791 1 67.44 62 HIS B CA 1
ATOM 1413 C C . HIS B 1 62 ? 3.453 -24.438 -2.887 1 67.44 62 HIS B C 1
ATOM 1415 O O . HIS B 1 62 ? 2.559 -25.031 -2.291 1 67.44 62 HIS B O 1
ATOM 1421 N N . GLY B 1 63 ? 3.744 -23.25 -2.637 1 61.94 63 GLY B N 1
ATOM 1422 C CA . GLY B 1 63 ? 2.762 -22.375 -2.037 1 61.94 63 GLY B CA 1
ATOM 1423 C C . GLY B 1 63 ? 2.662 -22.516 -0.53 1 61.94 63 GLY B C 1
ATOM 1424 O O . GLY B 1 63 ? 1.565 -22.484 0.031 1 61.94 63 GLY B O 1
ATOM 1425 N N . GLN B 1 64 ? 3.902 -22.844 0.21 1 80.06 64 GLN B N 1
ATOM 1426 C CA . GLN B 1 64 ? 3.785 -23 1.657 1 80.06 64 GLN B CA 1
ATOM 1427 C C . GLN B 1 64 ? 2.961 -21.859 2.262 1 80.06 64 GLN B C 1
ATOM 1429 O O . GLN B 1 64 ? 3.367 -20.703 2.221 1 80.06 64 GLN B O 1
ATOM 1434 N N . PRO B 1 65 ? 1.885 -22.125 2.787 1 82.94 65 PRO B N 1
ATOM 1435 C CA . PRO B 1 65 ? 0.911 -21.125 3.225 1 82.94 65 PRO B CA 1
ATOM 1436 C C . PRO B 1 65 ? 1.482 -20.156 4.262 1 82.94 65 PRO B C 1
ATOM 1438 O O . PRO B 1 65 ? 1.137 -18.969 4.262 1 82.94 65 PRO B O 1
ATOM 1441 N N . GLU B 1 66 ? 2.361 -20.656 5.102 1 83.62 66 GLU B N 1
ATOM 1442 C CA . GLU B 1 66 ? 2.938 -19.812 6.145 1 83.62 66 GLU B CA 1
ATOM 1443 C C . GLU B 1 66 ? 3.857 -18.75 5.555 1 83.62 66 GLU B C 1
ATOM 1445 O O . GLU B 1 66 ? 3.832 -17.594 5.984 1 83.62 66 GLU B O 1
ATOM 1450 N N . LEU B 1 67 ? 4.633 -19.172 4.594 1 86.25 67 LEU B N 1
ATOM 1451 C CA . LEU B 1 67 ? 5.543 -18.234 3.951 1 86.25 67 LEU B CA 1
ATOM 1452 C C . LEU B 1 67 ? 4.773 -17.188 3.148 1 86.25 67 LEU B C 1
ATOM 1454 O O . LEU B 1 67 ? 5.148 -16.016 3.127 1 86.25 67 LEU B O 1
ATOM 1458 N N . ARG B 1 68 ? 3.775 -17.562 2.49 1 91.62 68 ARG B N 1
ATOM 1459 C CA . ARG B 1 68 ? 2.924 -16.641 1.757 1 91.62 68 ARG B CA 1
ATOM 1460 C C . ARG B 1 68 ? 2.307 -15.602 2.695 1 91.62 68 ARG B C 1
ATOM 1462 O O . ARG B 1 68 ? 2.33 -14.406 2.412 1 91.62 68 ARG B O 1
ATOM 1469 N N . SER B 1 69 ? 1.823 -16.141 3.801 1 92.88 69 SER B N 1
ATOM 1470 C CA . SER B 1 69 ? 1.157 -15.281 4.77 1 92.88 69 SER B CA 1
ATOM 1471 C C . SER B 1 69 ? 2.141 -14.305 5.406 1 92.88 69 SER B C 1
ATOM 1473 O O . SER B 1 69 ? 1.812 -13.141 5.625 1 92.88 69 SER B O 1
ATOM 1475 N N . LEU B 1 70 ? 3.328 -14.766 5.691 1 94.69 70 LEU B N 1
ATOM 1476 C CA . LEU B 1 70 ? 4.324 -13.969 6.391 1 94.69 70 LEU B CA 1
ATOM 1477 C C . LEU B 1 70 ? 4.984 -12.969 5.445 1 94.69 70 LEU B C 1
ATOM 1479 O O . LEU B 1 70 ? 5.059 -11.773 5.746 1 94.69 70 LEU B O 1
ATOM 1483 N N . ILE B 1 71 ? 5.422 -13.484 4.281 1 95.69 71 ILE B N 1
ATOM 1484 C CA . ILE B 1 71 ? 6.293 -12.695 3.424 1 95.69 71 ILE B CA 1
ATOM 1485 C C . ILE B 1 71 ? 5.449 -11.875 2.447 1 95.69 71 ILE B C 1
ATOM 1487 O O . ILE B 1 71 ? 5.57 -10.648 2.383 1 95.69 71 ILE B O 1
ATOM 1491 N N . MET B 1 72 ? 4.559 -12.477 1.714 1 95.69 72 MET B N 1
ATOM 1492 C CA . MET B 1 72 ? 3.848 -11.805 0.627 1 95.69 72 MET B CA 1
ATOM 1493 C C . MET B 1 72 ? 2.686 -10.977 1.166 1 95.69 72 MET B C 1
ATOM 1495 O O . MET B 1 72 ? 2.605 -9.773 0.911 1 95.69 72 MET B O 1
ATOM 1499 N N . VAL B 1 73 ? 1.873 -11.578 2.023 1 95.56 73 VAL B N 1
ATOM 1500 C CA . VAL B 1 73 ? 0.67 -10.914 2.508 1 95.56 73 VAL B CA 1
ATOM 1501 C C . VAL B 1 73 ? 1.039 -9.906 3.596 1 95.56 73 VAL B C 1
ATOM 1503 O O . VAL B 1 73 ? 0.611 -8.75 3.553 1 95.56 73 VAL B O 1
ATOM 1506 N N . GLY B 1 74 ? 1.827 -10.406 4.543 1 97.94 74 GLY B N 1
ATOM 1507 C CA . GLY B 1 74 ? 2.162 -9.555 5.672 1 97.94 74 GLY B CA 1
ATOM 1508 C C . GLY B 1 74 ? 3.266 -8.562 5.363 1 97.94 74 GLY B C 1
ATOM 1509 O O . GLY B 1 74 ? 3.021 -7.355 5.293 1 97.94 74 GLY B O 1
ATOM 1510 N N . PHE B 1 75 ? 4.492 -9.016 5.121 1 98.62 75 PHE B N 1
ATOM 1511 C CA . PHE B 1 75 ? 5.676 -8.172 5.055 1 98.62 75 PHE B CA 1
ATOM 1512 C C . PHE B 1 75 ? 5.629 -7.27 3.824 1 98.62 75 PHE B C 1
ATOM 1514 O O . PHE B 1 75 ? 5.66 -6.043 3.943 1 98.62 75 PHE B O 1
ATOM 1521 N N . LEU B 1 76 ? 5.512 -7.875 2.664 1 98.62 76 LEU B N 1
ATOM 1522 C CA . LEU B 1 76 ? 5.582 -7.09 1.436 1 98.62 76 LEU B CA 1
ATOM 1523 C C . LEU B 1 76 ? 4.328 -6.238 1.26 1 98.62 76 LEU B C 1
ATOM 1525 O O . LEU B 1 76 ? 4.398 -5.133 0.722 1 98.62 76 LEU B O 1
ATOM 1529 N N . GLY B 1 77 ? 3.211 -6.75 1.748 1 98.5 77 GLY B N 1
ATOM 1530 C CA . GLY B 1 77 ? 2.01 -5.93 1.768 1 98.5 77 GLY B CA 1
ATOM 1531 C C . GLY B 1 77 ? 2.146 -4.688 2.627 1 98.5 77 GLY B C 1
ATOM 1532 O O . GLY B 1 77 ? 1.718 -3.604 2.229 1 98.5 77 GLY B O 1
ATOM 1533 N N . ALA B 1 78 ? 2.748 -4.855 3.742 1 98.88 78 ALA B N 1
ATOM 1534 C CA . ALA B 1 78 ? 2.854 -3.744 4.688 1 98.88 78 ALA B CA 1
ATOM 1535 C C . ALA B 1 78 ? 4.043 -2.848 4.348 1 98.88 78 ALA B C 1
ATOM 1537 O O . ALA B 1 78 ? 4.117 -1.706 4.809 1 98.88 78 ALA B O 1
ATOM 1538 N N . LEU B 1 79 ? 4.953 -3.326 3.584 1 98.88 79 LEU B N 1
ATOM 1539 C CA . LEU B 1 79 ? 6.082 -2.525 3.125 1 98.88 79 LEU B CA 1
ATOM 1540 C C . LEU B 1 79 ? 5.621 -1.441 2.156 1 98.88 79 LEU B C 1
ATOM 1542 O O . LEU B 1 79 ? 6.234 -0.374 2.076 1 98.88 79 LEU B O 1
ATOM 1546 N N . THR B 1 80 ? 4.625 -1.694 1.411 1 98.94 80 THR B N 1
ATOM 1547 C CA . THR B 1 80 ? 4.109 -0.753 0.424 1 98.94 80 THR B CA 1
ATOM 1548 C C . THR B 1 80 ? 2.809 -0.119 0.908 1 98.94 80 THR B C 1
ATOM 1550 O O . THR B 1 80 ? 2.201 -0.594 1.87 1 98.94 80 THR B O 1
ATOM 1553 N N . THR B 1 81 ? 2.402 0.936 0.324 1 98.88 81 THR B N 1
ATOM 1554 C CA . THR B 1 81 ? 1.201 1.634 0.77 1 98.88 81 THR B CA 1
ATOM 1555 C C . THR B 1 81 ? 0.571 2.412 -0.381 1 98.88 81 THR B C 1
ATOM 1557 O O . THR B 1 81 ? 1.27 3.098 -1.131 1 98.88 81 THR B O 1
ATOM 1560 N N . PHE B 1 82 ? -0.724 2.264 -0.488 1 98.88 82 PHE B N 1
ATOM 1561 C CA . PHE B 1 82 ? -1.467 2.967 -1.527 1 98.88 82 PHE B CA 1
ATOM 1562 C C . PHE B 1 82 ? -2.1 4.238 -0.974 1 98.88 82 PHE B C 1
ATOM 1564 O O . PHE B 1 82 ? -2.223 5.238 -1.687 1 98.88 82 PHE B O 1
ATOM 1571 N N . SER B 1 83 ? -2.461 4.246 0.294 1 98.81 83 SER B N 1
ATOM 1572 C CA . SER B 1 83 ? -3.123 5.398 0.903 1 98.81 83 SER B CA 1
ATOM 1573 C C . SER B 1 83 ? -2.176 6.586 1.006 1 98.81 83 SER B C 1
ATOM 1575 O O . SER B 1 83 ? -2.553 7.715 0.684 1 98.81 83 SER B O 1
ATOM 1577 N N . THR B 1 84 ? -0.904 6.336 1.488 1 98.56 84 THR B N 1
ATOM 1578 C CA . THR B 1 84 ? 0.081 7.406 1.57 1 98.56 84 THR B CA 1
ATOM 1579 C C . THR B 1 84 ? 0.406 7.953 0.182 1 98.56 84 THR B C 1
ATOM 1581 O O . THR B 1 84 ? 0.514 9.164 -0.006 1 98.56 84 THR B O 1
ATOM 1584 N N . PHE B 1 85 ? 0.534 7.051 -0.78 1 98.69 85 PHE B N 1
ATOM 1585 C CA . PHE B 1 85 ? 0.717 7.465 -2.166 1 98.69 85 PHE B CA 1
ATOM 1586 C C . PHE B 1 85 ? -0.401 8.406 -2.602 1 98.69 85 PHE B C 1
ATOM 1588 O O . PHE B 1 85 ? -0.141 9.453 -3.193 1 98.69 85 PHE B O 1
ATOM 1595 N N . SER B 1 86 ? -1.637 8.047 -2.326 1 98.81 86 SER B N 1
ATOM 1596 C CA . SER B 1 86 ? -2.795 8.836 -2.732 1 98.81 86 SER B CA 1
ATOM 1597 C C . SER B 1 86 ? -2.803 10.203 -2.051 1 98.81 86 SER B C 1
ATOM 1599 O O . SER B 1 86 ? -3.102 11.219 -2.686 1 98.81 86 SER B O 1
ATOM 1601 N N . LEU B 1 87 ? -2.484 10.219 -0.762 1 97.81 87 LEU B N 1
ATOM 1602 C CA . LEU B 1 87 ? -2.475 11.477 -0.021 1 97.81 87 LEU B CA 1
ATOM 1603 C C . LEU B 1 87 ? -1.383 12.406 -0.542 1 97.81 87 LEU B C 1
ATOM 1605 O O . LEU B 1 87 ? -1.606 13.609 -0.697 1 97.81 87 LEU B O 1
ATOM 1609 N N . GLU B 1 88 ? -0.192 11.852 -0.745 1 97.81 88 GLU B N 1
ATOM 1610 C CA . GLU B 1 88 ? 0.92 12.656 -1.246 1 97.81 88 GLU B CA 1
ATOM 1611 C C . GLU B 1 88 ? 0.632 13.18 -2.648 1 97.81 88 GLU B C 1
ATOM 1613 O O . GLU B 1 88 ? 0.961 14.328 -2.967 1 97.81 88 GLU B O 1
ATOM 1618 N N . ALA B 1 89 ? 0.087 12.312 -3.502 1 98 89 ALA B N 1
ATOM 1619 C CA . ALA B 1 89 ? -0.316 12.758 -4.832 1 98 89 ALA B CA 1
ATOM 1620 C C . ALA B 1 89 ? -1.332 13.891 -4.75 1 98 89 ALA B C 1
ATOM 1622 O O . ALA B 1 89 ? -1.213 14.891 -5.461 1 98 89 ALA B O 1
ATOM 1623 N N . TRP B 1 90 ? -2.334 13.68 -3.914 1 96.81 90 TRP B N 1
ATOM 1624 C CA . TRP B 1 90 ? -3.352 14.703 -3.684 1 96.81 90 TRP B CA 1
ATOM 1625 C C . TRP B 1 90 ? -2.715 16.016 -3.225 1 96.81 90 TRP B C 1
ATOM 1627 O O . TRP B 1 90 ? -3.057 17.078 -3.727 1 96.81 90 TRP B O 1
ATOM 1637 N N . SER B 1 91 ? -1.809 15.938 -2.27 1 96 91 SER B N 1
ATOM 1638 C CA . SER B 1 91 ? -1.155 17.109 -1.705 1 96 91 SER B CA 1
ATOM 1639 C C . SER B 1 91 ? -0.349 17.859 -2.764 1 96 91 SER B C 1
ATOM 1641 O O . SER B 1 91 ? -0.373 19.094 -2.816 1 96 91 SER B O 1
ATOM 1643 N N . LEU B 1 92 ? 0.416 17.141 -3.537 1 96.06 92 LEU B N 1
ATOM 1644 C CA . LEU B 1 92 ? 1.19 17.75 -4.613 1 96.06 92 LEU B CA 1
ATOM 1645 C C . LEU B 1 92 ? 0.28 18.484 -5.59 1 96.06 92 LEU B C 1
ATOM 1647 O O . LEU B 1 92 ? 0.602 19.594 -6.035 1 96.06 92 LEU B O 1
ATOM 1651 N N . MET B 1 93 ? -0.83 17.922 -5.891 1 94.25 93 MET B N 1
ATOM 1652 C CA . MET B 1 93 ? -1.747 18.5 -6.867 1 94.25 93 MET B CA 1
ATOM 1653 C C . MET B 1 93 ? -2.434 19.734 -6.305 1 94.25 93 MET B C 1
ATOM 1655 O O . MET B 1 93 ? -2.779 20.656 -7.051 1 94.25 93 MET B O 1
ATOM 1659 N N . GLN B 1 94 ? -2.629 19.797 -4.996 1 90.44 94 GLN B N 1
ATOM 1660 C CA . GLN B 1 94 ? -3.266 20.938 -4.34 1 90.44 94 GLN B CA 1
ATOM 1661 C C . GLN B 1 94 ? -2.289 22.094 -4.176 1 90.44 94 GLN B C 1
ATOM 1663 O O . GLN B 1 94 ? -2.699 23.266 -4.125 1 90.44 94 GLN B O 1
ATOM 1668 N N . SER B 1 95 ? -1.029 21.844 -4.07 1 88.81 95 SER B N 1
ATOM 1669 C CA . SER B 1 95 ? -0.018 22.875 -3.842 1 88.81 95 SER B CA 1
ATOM 1670 C C . SER B 1 95 ? 0.48 23.453 -5.16 1 88.81 95 SER B C 1
ATOM 1672 O O . SER B 1 95 ? 1.67 23.75 -5.305 1 88.81 95 SER B O 1
ATOM 1674 N N . ASP B 1 96 ? -0.348 23.594 -6.141 1 83.75 96 ASP B N 1
ATOM 1675 C CA . ASP B 1 96 ? -0.063 24.219 -7.434 1 83.75 96 ASP B CA 1
ATOM 1676 C C . ASP B 1 96 ? 1.058 23.484 -8.156 1 83.75 96 ASP B C 1
ATOM 1678 O O . ASP B 1 96 ? 1.849 24.094 -8.883 1 83.75 96 ASP B O 1
ATOM 1682 N N . GLN B 1 97 ? 1.293 22.391 -7.711 1 91.5 97 GLN B N 1
ATOM 1683 C CA . GLN B 1 97 ? 2.271 21.531 -8.383 1 91.5 97 GLN B CA 1
ATOM 1684 C C . GLN B 1 97 ? 1.591 20.375 -9.102 1 91.5 97 GLN B C 1
ATOM 1686 O O . GLN B 1 97 ? 1.974 19.219 -8.914 1 91.5 97 GLN B O 1
ATOM 1691 N N . LEU B 1 98 ? 0.656 20.719 -9.867 1 91.25 98 LEU B N 1
ATOM 1692 C CA . LEU B 1 98 ? -0.168 19.734 -10.562 1 91.25 98 LEU B CA 1
ATOM 1693 C C . LEU B 1 98 ? 0.694 18.797 -11.398 1 91.25 98 LEU B C 1
ATOM 1695 O O . LEU B 1 98 ? 0.488 17.578 -11.391 1 91.25 98 LEU B O 1
ATOM 1699 N N . LEU B 1 99 ? 1.683 19.344 -12.07 1 93.5 99 LEU B N 1
ATOM 1700 C CA . LEU B 1 99 ? 2.539 18.547 -12.945 1 93.5 99 LEU B CA 1
ATOM 1701 C C . LEU B 1 99 ? 3.373 17.562 -12.133 1 93.5 99 LEU B C 1
ATOM 1703 O O . LEU B 1 99 ? 3.607 16.438 -12.57 1 93.5 99 LEU B O 1
ATOM 1707 N N . GLN B 1 100 ? 3.812 17.953 -10.984 1 95.38 100 GLN B N 1
ATOM 1708 C CA . GLN B 1 100 ? 4.586 17.062 -10.133 1 95.38 100 GLN B CA 1
ATOM 1709 C C . GLN B 1 100 ? 3.719 15.922 -9.594 1 95.38 100 GLN B C 1
ATOM 1711 O O . GLN B 1 100 ? 4.188 14.789 -9.461 1 95.38 100 GLN B O 1
ATOM 1716 N N . GLY B 1 101 ? 2.48 16.297 -9.242 1 97.19 101 GLY B N 1
ATOM 1717 C CA . GLY B 1 101 ? 1.553 15.266 -8.805 1 97.19 101 GLY B CA 1
ATOM 1718 C C . GLY B 1 101 ? 1.279 14.219 -9.867 1 97.19 101 GLY B C 1
ATOM 1719 O O . GLY B 1 101 ? 1.294 13.023 -9.578 1 97.19 101 GLY B O 1
ATOM 1720 N N . LEU B 1 102 ? 1.078 14.688 -11.062 1 96.69 102 LEU B N 1
ATOM 1721 C CA . LEU B 1 102 ? 0.826 13.781 -12.18 1 96.69 102 LEU B CA 1
ATOM 1722 C C . LEU B 1 102 ? 2.051 12.93 -12.469 1 96.69 102 LEU B C 1
ATOM 1724 O O . LEU B 1 102 ? 1.926 11.734 -12.758 1 96.69 102 LEU B O 1
ATOM 1728 N N . ALA B 1 103 ? 3.201 13.523 -12.461 1 97.25 103 ALA B N 1
ATOM 1729 C CA . ALA B 1 103 ? 4.445 12.781 -12.656 1 97.25 103 ALA B CA 1
ATOM 1730 C C . ALA B 1 103 ? 4.621 11.711 -11.578 1 97.25 103 ALA B C 1
ATOM 1732 O O . ALA B 1 103 ? 5.047 10.594 -11.867 1 97.25 103 ALA B O 1
ATOM 1733 N N . TYR B 1 104 ? 4.32 12.055 -10.352 1 98.19 104 TYR B N 1
ATOM 1734 C CA . TYR B 1 104 ? 4.426 11.141 -9.219 1 98.19 104 TYR B CA 1
ATOM 1735 C C . TYR B 1 104 ? 3.506 9.938 -9.406 1 98.19 104 TYR B C 1
ATOM 1737 O O . TYR B 1 104 ? 3.914 8.797 -9.188 1 98.19 104 TYR B O 1
ATOM 1745 N N . ILE B 1 105 ? 2.256 10.234 -9.844 1 98.56 105 ILE B N 1
ATOM 1746 C CA . ILE B 1 105 ? 1.27 9.188 -10.078 1 98.56 105 ILE B CA 1
ATOM 1747 C C . ILE B 1 105 ? 1.756 8.266 -11.195 1 98.56 105 ILE B C 1
ATOM 1749 O O . ILE B 1 105 ? 1.795 7.043 -11.023 1 98.56 105 ILE B O 1
ATOM 1753 N N . LEU B 1 106 ? 2.186 8.82 -12.281 1 98.19 106 LEU B N 1
ATOM 1754 C CA . LEU B 1 106 ? 2.602 8.047 -13.453 1 98.19 106 LEU B CA 1
ATOM 1755 C C . LEU B 1 106 ? 3.865 7.25 -13.156 1 98.19 106 LEU B C 1
ATOM 1757 O O . LEU B 1 106 ? 3.953 6.07 -13.5 1 98.19 106 LEU B O 1
ATOM 1761 N N . MET B 1 107 ? 4.836 7.902 -12.531 1 98.31 107 MET B N 1
ATOM 1762 C CA . MET B 1 107 ? 6.074 7.211 -12.188 1 98.31 107 MET B CA 1
ATOM 1763 C C . MET B 1 107 ? 5.805 6.043 -11.25 1 98.31 107 MET B C 1
ATOM 1765 O O . MET B 1 107 ? 6.352 4.953 -11.43 1 98.31 107 MET B O 1
ATOM 1769 N N . SER B 1 108 ? 4.957 6.293 -10.25 1 98.81 108 SER B N 1
ATOM 1770 C CA . SER B 1 108 ? 4.664 5.246 -9.273 1 98.81 108 SER B CA 1
ATOM 1771 C C . SER B 1 108 ? 4.012 4.039 -9.938 1 98.81 108 SER B C 1
ATOM 1773 O O . SER B 1 108 ? 4.441 2.902 -9.734 1 98.81 108 SER B O 1
ATOM 1775 N N . VAL B 1 109 ? 2.973 4.27 -10.781 1 98.75 109 VAL B N 1
ATOM 1776 C CA . VAL B 1 109 ? 2.223 3.184 -11.406 1 98.75 109 VAL B CA 1
ATOM 1777 C C . VAL B 1 109 ? 3.104 2.467 -12.43 1 98.75 109 VAL B C 1
ATOM 1779 O O . VAL B 1 109 ? 3.244 1.242 -12.383 1 98.75 109 VAL B O 1
ATOM 1782 N N . ILE B 1 110 ? 3.773 3.176 -13.289 1 98.62 110 ILE B N 1
ATOM 1783 C CA . ILE B 1 110 ? 4.539 2.598 -14.391 1 98.62 110 ILE B CA 1
ATOM 1784 C C . ILE B 1 110 ? 5.762 1.864 -13.836 1 98.62 110 ILE B C 1
ATOM 1786 O O . ILE B 1 110 ? 6.008 0.708 -14.188 1 98.62 110 ILE B O 1
ATOM 1790 N N . LEU B 1 111 ? 6.52 2.496 -12.984 1 98.75 111 LEU B N 1
ATOM 1791 C CA . LEU B 1 111 ? 7.75 1.903 -12.477 1 98.75 111 LEU B CA 1
ATOM 1792 C C . LEU B 1 111 ? 7.453 0.671 -11.625 1 98.75 111 LEU B C 1
ATOM 1794 O O . LEU B 1 111 ? 8.211 -0.304 -11.656 1 98.75 111 LEU B O 1
ATOM 1798 N N . CYS B 1 112 ? 6.383 0.717 -10.859 1 98.88 112 CYS B N 1
ATOM 1799 C CA . CYS B 1 112 ? 6.078 -0.427 -10.008 1 98.88 112 CYS B CA 1
ATOM 1800 C C . CYS B 1 112 ? 5.562 -1.6 -10.828 1 98.88 112 CYS B C 1
ATOM 1802 O O . CYS B 1 112 ? 5.82 -2.758 -10.5 1 98.88 112 CYS B O 1
ATOM 1804 N N . LEU B 1 113 ? 4.773 -1.338 -11.914 1 98.56 113 LEU B N 1
ATOM 1805 C CA . LEU B 1 113 ? 4.379 -2.404 -12.828 1 98.56 113 LEU B CA 1
ATOM 1806 C C . LEU B 1 113 ? 5.602 -3.045 -13.477 1 98.56 113 LEU B C 1
ATOM 1808 O O . LEU B 1 113 ? 5.672 -4.27 -13.594 1 98.56 113 LEU B O 1
ATOM 1812 N N . PHE B 1 114 ? 6.527 -2.238 -13.883 1 98.5 114 PHE B N 1
ATOM 1813 C CA . PHE B 1 114 ? 7.762 -2.754 -14.461 1 98.5 114 PHE B CA 1
ATOM 1814 C C . PHE B 1 114 ? 8.562 -3.529 -13.422 1 98.5 114 PHE B C 1
ATOM 1816 O O . PHE B 1 114 ? 9.211 -4.527 -13.75 1 98.5 114 PHE B O 1
ATOM 1823 N N . ALA B 1 115 ? 8.586 -3.023 -12.203 1 98.81 115 ALA B N 1
ATOM 1824 C CA . ALA B 1 115 ? 9.312 -3.689 -11.125 1 98.81 115 ALA B CA 1
ATOM 1825 C C . ALA B 1 115 ? 8.766 -5.094 -10.883 1 98.81 115 ALA B C 1
ATOM 1827 O O . ALA B 1 115 ? 9.539 -6.043 -10.719 1 98.81 115 ALA B O 1
ATOM 1828 N N . VAL B 1 116 ? 7.414 -5.207 -10.812 1 98.5 116 VAL B N 1
ATOM 1829 C CA . VAL B 1 116 ? 6.797 -6.523 -10.672 1 98.5 116 VAL B CA 1
ATOM 1830 C C . VAL B 1 116 ? 7.223 -7.422 -11.828 1 98.5 116 VAL B C 1
ATOM 1832 O O . VAL B 1 116 ? 7.625 -8.57 -11.617 1 98.5 116 VAL B O 1
ATOM 1835 N N . SER B 1 117 ? 7.098 -6.93 -13.039 1 98 117 SER B N 1
ATOM 1836 C CA . SER B 1 117 ? 7.441 -7.684 -14.242 1 98 117 SER B CA 1
ATOM 1837 C C . SER B 1 117 ? 8.898 -8.133 -14.219 1 98 117 SER B C 1
ATOM 1839 O O . SER B 1 117 ? 9.211 -9.266 -14.57 1 98 117 SER B O 1
ATOM 1841 N N . ALA B 1 118 ? 9.773 -7.242 -13.828 1 98.5 118 ALA B N 1
ATOM 1842 C CA . ALA B 1 118 ? 11.195 -7.547 -13.742 1 98.5 118 ALA B CA 1
ATOM 1843 C C . ALA B 1 118 ? 11.461 -8.617 -12.688 1 98.5 118 ALA B C 1
ATOM 1845 O O . ALA B 1 118 ? 12.281 -9.523 -12.898 1 98.5 118 ALA B O 1
ATOM 1846 N N . GLY B 1 119 ? 10.844 -8.43 -11.461 1 98.25 119 GLY B N 1
ATOM 1847 C CA . GLY B 1 119 ? 10.977 -9.453 -10.438 1 98.25 119 GLY B CA 1
ATOM 1848 C C . GLY B 1 119 ? 10.562 -10.828 -10.914 1 98.25 119 GLY B C 1
ATOM 1849 O O . GLY B 1 119 ? 11.266 -11.812 -10.672 1 98.25 119 GLY B O 1
ATOM 1850 N N . ILE B 1 120 ? 9.445 -10.922 -11.602 1 96.56 120 ILE B N 1
ATOM 1851 C CA . ILE B 1 120 ? 8.93 -12.18 -12.125 1 96.56 120 ILE B CA 1
ATOM 1852 C C . ILE B 1 120 ? 9.891 -12.742 -13.164 1 96.56 120 ILE B C 1
ATOM 1854 O O . ILE B 1 120 ? 10.297 -13.906 -13.086 1 96.56 120 ILE B O 1
ATOM 1858 N N . ALA B 1 121 ? 10.281 -11.945 -14.148 1 96.5 121 ALA B N 1
ATOM 1859 C CA . ALA B 1 121 ? 11.125 -12.375 -15.258 1 96.5 121 ALA B CA 1
ATOM 1860 C C . ALA B 1 121 ? 12.492 -12.852 -14.766 1 96.5 121 ALA B C 1
ATOM 1862 O O . ALA B 1 121 ? 12.984 -13.898 -15.195 1 96.5 121 ALA B O 1
ATOM 1863 N N . LEU B 1 122 ? 13.102 -12.117 -13.891 1 96.81 122 LEU B N 1
ATOM 1864 C CA . LEU B 1 122 ? 14.43 -12.445 -13.391 1 96.81 122 LEU B CA 1
ATOM 1865 C C 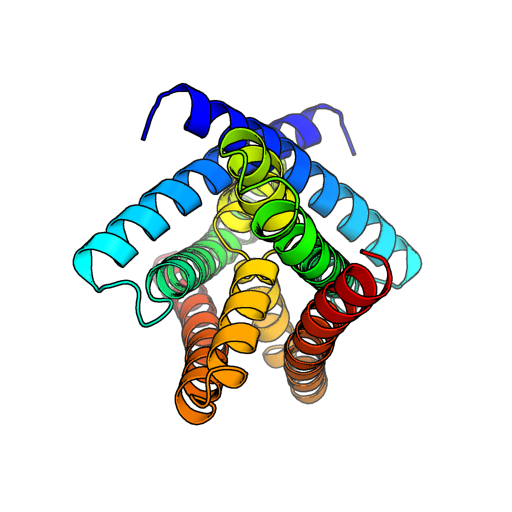. LEU B 1 122 ? 14.398 -13.742 -12.586 1 96.81 122 LEU B C 1
ATOM 1867 O O . LEU B 1 122 ? 15.32 -14.562 -12.68 1 96.81 122 LEU B O 1
ATOM 1871 N N . THR B 1 123 ? 13.398 -13.875 -11.734 1 95.5 123 THR B N 1
ATOM 1872 C CA . THR B 1 123 ? 13.297 -15.086 -10.93 1 95.5 123 THR B CA 1
ATOM 1873 C C . THR B 1 123 ? 13.055 -16.312 -11.805 1 95.5 123 THR B C 1
ATOM 1875 O O . THR B 1 123 ? 13.586 -17.391 -11.539 1 95.5 123 THR B O 1
ATOM 1878 N N . ARG B 1 124 ? 12.258 -16.203 -12.891 1 92.88 124 ARG B N 1
ATOM 1879 C CA . ARG B 1 124 ? 12 -17.297 -13.812 1 92.88 124 ARG B CA 1
ATOM 1880 C C . ARG B 1 124 ? 13.242 -17.672 -14.609 1 92.88 124 ARG B C 1
ATOM 1882 O O . ARG B 1 124 ? 13.445 -18.828 -14.961 1 92.88 124 ARG B O 1
ATOM 1889 N N . LEU B 1 125 ? 14.062 -16.672 -14.883 1 92.31 125 LEU B N 1
ATOM 1890 C CA . LEU B 1 125 ? 15.305 -16.891 -15.609 1 92.31 125 LEU B CA 1
ATOM 1891 C C . LEU B 1 125 ? 16.297 -17.703 -14.758 1 92.31 125 LEU B C 1
ATOM 1893 O O . LEU B 1 125 ? 17.062 -18.5 -15.289 1 92.31 125 LEU B O 1
ATOM 1897 N N . ILE B 1 126 ? 16.297 -17.438 -13.445 1 89 126 ILE B N 1
ATOM 1898 C CA . ILE B 1 126 ? 17.266 -18.062 -12.547 1 89 126 ILE B CA 1
ATOM 1899 C C . ILE B 1 126 ? 16.766 -19.438 -12.125 1 89 126 ILE B C 1
ATOM 1901 O O . ILE B 1 126 ? 17.578 -20.344 -11.859 1 89 126 ILE B O 1
ATOM 1905 N N . LEU B 1 127 ? 15.477 -19.594 -11.969 1 82.31 127 LEU B N 1
ATOM 1906 C CA . LEU B 1 127 ? 14.945 -20.875 -11.523 1 82.31 127 LEU B CA 1
ATOM 1907 C C . LEU B 1 127 ? 14.609 -21.766 -12.719 1 82.31 127 LEU B C 1
ATOM 1909 O O . LEU B 1 127 ? 14.805 -22.984 -12.664 1 82.31 127 LEU B O 1
#

Solvent-accessible surface area (backbone atoms only — not comparable to full-atom values): 11360 Å² total; per-residue (Å²): 135,61,73,67,50,52,50,32,15,20,53,16,1,14,54,12,15,39,49,28,53,54,48,27,52,51,40,22,69,75,77,34,77,90,52,73,51,16,62,47,48,33,25,32,52,24,8,20,50,44,21,28,44,48,46,47,34,55,70,67,54,71,47,49,63,62,57,44,27,20,46,53,53,3,18,32,20,10,25,5,36,33,20,60,51,30,45,51,36,49,50,32,41,70,67,79,30,46,68,58,15,51,48,50,52,51,49,48,55,53,52,18,37,50,25,17,53,47,20,33,52,54,45,60,71,74,102,135,62,74,67,48,52,50,31,14,21,53,16,1,15,53,11,14,39,49,29,52,52,49,27,52,51,40,22,69,74,76,34,77,92,51,72,53,16,61,46,47,34,24,32,52,22,8,19,50,42,20,29,44,49,46,47,36,54,70,66,55,71,46,49,62,62,55,44,26,19,46,52,54,2,18,33,22,9,25,6,35,33,21,61,50,29,44,52,34,48,49,32,40,70,66,78,30,45,68,58,16,51,48,50,51,49,48,48,55,53,51,17,38,50,25,16,52,48,20,33,52,53,46,60,71,73,101

pLDDT: mean 93.87, std 8.3, range [57.22, 98.94]

InterPro domains:
  IPR003691 Fluoride-specific ion channel FluC [MF_00454] (6-124)
  IPR003691 Fluoride-specific ion channel FluC [PF02537] (8-120)
  IPR003691 Fluoride-specific ion channel FluC [PTHR28259] (7-119)
  IPR003691 Fluoride-specific ion channel FluC [TIGR00494] (8-122)

Nearest PDB structures (foldseek):
  7kkb-assembly1_B  TM=9.414E-01  e=3.672E-07  Escherichia coli
  6bx4-assembly2_B  TM=9.415E-01  e=4.261E-07  Escherichia coli
  6b24-assembly1_A  TM=9.391E-01  e=4.478E-07  Escherichia coli
  6b2d-assembly1_A  TM=9.389E-01  e=8.117E-07  Escherichia coli
  7kk9-assembly1_B  TM=9.412E-01  e=9.419E-07  Escherichia coli

Organism: Hahella chejuensis (strain KCTC 2396) (NCBI:txid349521)

Radius of gyration: 17.16 Å; Cα contacts (8 Å, |Δi|>4): 492; chains: 2; bounding box: 38×49×44 Å